Protein AF-A0A5D9C4K0-F1 (afdb_monomer)

Radius of gyration: 29.5 Å; Cα contacts (8 Å, |Δi|>4): 154; chains: 1; bounding box: 58×64×56 Å

Structure (mmCIF, N/CA/C/O backbone):
data_AF-A0A5D9C4K0-F1
#
_entry.id   AF-A0A5D9C4K0-F1
#
loop_
_atom_site.group_PDB
_atom_site.id
_atom_site.type_symbol
_atom_site.label_atom_id
_atom_site.label_alt_id
_atom_site.label_comp_id
_atom_site.label_asym_id
_atom_site.label_entity_id
_atom_site.label_seq_id
_atom_site.pdbx_PDB_ins_code
_atom_site.Cartn_x
_atom_site.Cartn_y
_atom_site.Cartn_z
_atom_site.occupancy
_atom_site.B_iso_or_equiv
_atom_site.auth_seq_id
_atom_site.auth_comp_id
_atom_site.auth_asym_id
_atom_site.auth_atom_id
_atom_site.pdbx_PDB_model_num
ATOM 1 N N . MET A 1 1 ? 4.372 -4.597 -24.283 1.00 51.88 1 MET A N 1
ATOM 2 C CA . MET A 1 1 ? 3.931 -5.571 -23.262 1.00 51.88 1 MET A CA 1
ATOM 3 C C . MET A 1 1 ? 3.355 -6.761 -24.005 1.00 51.88 1 MET A C 1
ATOM 5 O O . MET A 1 1 ? 2.363 -6.580 -24.697 1.00 51.88 1 MET A O 1
ATOM 9 N N . HIS A 1 2 ? 4.003 -7.924 -23.960 1.00 71.44 2 HIS A N 1
ATOM 10 C CA . HIS A 1 2 ? 3.451 -9.127 -24.584 1.00 71.44 2 HIS A CA 1
ATOM 11 C C . HIS A 1 2 ? 2.251 -9.593 -23.757 1.00 71.44 2 HIS A C 1
ATOM 13 O O . HIS A 1 2 ? 2.366 -9.758 -22.542 1.00 71.44 2 HIS A O 1
ATOM 19 N N . ALA A 1 3 ? 1.088 -9.734 -24.390 1.00 79.50 3 ALA A N 1
ATOM 20 C CA . ALA A 1 3 ? -0.084 -10.281 -23.728 1.00 79.50 3 ALA A CA 1
ATOM 21 C C . ALA A 1 3 ? 0.179 -11.763 -23.442 1.00 79.50 3 ALA A C 1
ATOM 23 O O . ALA A 1 3 ? 0.240 -12.565 -24.369 1.00 79.50 3 ALA A O 1
ATOM 24 N N . MET A 1 4 ? 0.357 -12.125 -22.169 1.00 89.38 4 MET A N 1
ATOM 25 C CA . MET A 1 4 ? 0.356 -13.534 -21.777 1.00 89.38 4 MET A CA 1
ATOM 26 C C . MET A 1 4 ? -1.028 -14.109 -22.074 1.00 89.38 4 MET A C 1
ATOM 28 O O . MET A 1 4 ? -2.041 -13.549 -21.634 1.00 89.38 4 MET A O 1
ATOM 32 N N . THR A 1 5 ? -1.065 -15.178 -22.858 1.00 96.06 5 THR A N 1
ATOM 33 C CA . THR A 1 5 ? -2.251 -16.000 -23.101 1.00 96.06 5 THR A CA 1
ATOM 34 C C . THR A 1 5 ? -2.582 -16.810 -21.848 1.00 96.06 5 THR A C 1
ATOM 36 O O . THR A 1 5 ? -1.683 -17.156 -21.083 1.00 96.06 5 THR A O 1
ATOM 39 N N . THR A 1 6 ? -3.869 -17.072 -21.611 1.00 96.31 6 THR A N 1
ATOM 40 C CA . THR A 1 6 ? -4.307 -17.905 -20.481 1.00 96.31 6 THR A CA 1
ATOM 41 C C . THR A 1 6 ? -3.794 -19.340 -20.674 1.00 96.31 6 THR A C 1
ATOM 43 O O . THR A 1 6 ? -4.069 -19.921 -21.727 1.00 96.31 6 THR A O 1
ATOM 46 N N . PRO A 1 7 ? -3.039 -19.909 -19.714 1.00 97.06 7 PRO A N 1
ATOM 47 C CA . PRO A 1 7 ? -2.583 -21.297 -19.777 1.00 97.06 7 PRO A CA 1
ATOM 48 C C . PRO A 1 7 ? -3.758 -22.282 -19.866 1.00 97.06 7 PRO A C 1
ATOM 50 O O . PRO A 1 7 ? -4.802 -22.056 -19.254 1.00 97.06 7 PRO A O 1
ATOM 53 N N . ALA A 1 8 ? -3.600 -23.374 -20.619 1.00 97.31 8 ALA A N 1
ATOM 54 C CA . ALA A 1 8 ? -4.675 -24.349 -20.846 1.00 97.31 8 ALA A CA 1
ATOM 55 C C . ALA A 1 8 ? -5.094 -25.096 -19.563 1.00 97.31 8 ALA A C 1
ATOM 57 O O . ALA A 1 8 ? -6.256 -25.459 -19.406 1.00 97.31 8 ALA A O 1
ATOM 58 N N . ASP A 1 9 ? -4.161 -25.264 -18.629 1.00 97.50 9 ASP A N 1
ATOM 59 C CA . ASP A 1 9 ? -4.321 -25.900 -17.317 1.00 97.50 9 ASP A CA 1
ATOM 60 C C . ASP A 1 9 ? -4.905 -24.957 -16.247 1.00 97.50 9 ASP A C 1
ATOM 62 O O . ASP A 1 9 ? -5.233 -25.388 -15.140 1.00 97.50 9 ASP A O 1
ATOM 66 N N . PHE A 1 10 ? -5.069 -23.665 -16.563 1.00 97.81 10 PHE A N 1
ATOM 67 C CA . PHE A 1 10 ? -5.456 -22.649 -15.583 1.00 97.81 10 PHE A CA 1
ATOM 68 C C . PHE A 1 10 ? -6.770 -22.981 -14.873 1.00 97.81 10 PHE A C 1
ATOM 70 O O . PHE A 1 10 ? -6.889 -22.778 -13.664 1.00 97.81 10 PHE A O 1
ATOM 77 N N . ALA A 1 11 ? -7.761 -23.484 -15.616 1.00 97.12 11 ALA A N 1
ATOM 78 C CA . ALA A 1 11 ? -9.073 -23.791 -15.064 1.00 97.12 11 ALA A CA 1
ATOM 79 C C . ALA A 1 11 ? -8.997 -24.872 -13.978 1.00 97.12 11 ALA A C 1
ATOM 81 O O . ALA A 1 11 ? -9.625 -24.712 -12.936 1.00 97.12 11 ALA A O 1
ATOM 82 N N . GLU A 1 12 ? -8.186 -25.911 -14.190 1.00 96.88 12 GLU A N 1
ATOM 83 C CA . GLU A 1 12 ? -8.000 -27.023 -13.253 1.00 96.88 12 GLU A CA 1
ATOM 84 C C . GLU A 1 12 ? -7.246 -26.573 -11.997 1.00 96.88 12 GLU A C 1
ATOM 86 O O . GLU A 1 12 ? -7.669 -26.854 -10.874 1.00 96.88 12 GLU A O 1
ATOM 91 N N . VAL A 1 13 ? -6.173 -25.796 -12.170 1.00 97.06 13 VAL A N 1
ATOM 92 C CA . VAL A 1 13 ? -5.353 -25.292 -11.057 1.00 97.06 13 VAL A CA 1
ATOM 93 C C . VAL A 1 13 ? -6.111 -24.271 -10.203 1.00 97.06 13 VAL A C 1
ATOM 95 O O . VAL A 1 13 ? -5.887 -24.185 -8.992 1.00 97.06 13 VAL A O 1
ATOM 98 N N . ALA A 1 14 ? -6.994 -23.477 -10.814 1.00 96.62 14 ALA A N 1
ATOM 99 C CA . ALA A 1 14 ? -7.699 -22.393 -10.137 1.00 96.62 14 ALA A CA 1
ATOM 100 C C . ALA A 1 14 ? -8.848 -22.861 -9.228 1.00 96.62 14 ALA A C 1
ATOM 102 O O . ALA A 1 14 ? -9.319 -22.058 -8.407 1.00 96.62 14 ALA A O 1
ATOM 103 N N . VAL A 1 15 ? -9.308 -24.111 -9.355 1.00 94.62 15 VAL A N 1
ATOM 104 C CA . VAL A 1 15 ? -10.363 -24.671 -8.500 1.00 94.62 15 VAL A CA 1
ATOM 105 C C . VAL A 1 15 ? -9.858 -24.758 -7.063 1.00 94.62 15 VAL A C 1
ATOM 107 O O . VAL A 1 15 ? -8.818 -25.344 -6.781 1.00 94.62 15 VAL A O 1
ATOM 110 N N . GLY A 1 16 ? -10.585 -24.153 -6.124 1.00 90.44 16 GLY A N 1
ATOM 111 C CA . GLY A 1 16 ? -10.256 -24.258 -4.701 1.00 90.44 16 GLY A CA 1
ATOM 112 C C . GLY A 1 16 ? -9.089 -23.381 -4.228 1.00 90.44 16 GLY A C 1
ATOM 113 O O . GLY A 1 16 ? -8.938 -23.228 -3.019 1.00 90.44 16 GLY A O 1
ATOM 114 N N . LYS A 1 17 ? -8.348 -22.716 -5.123 1.00 93.94 17 LYS A N 1
ATOM 115 C CA . LYS A 1 17 ? -7.243 -21.816 -4.754 1.00 93.94 17 LYS A CA 1
ATOM 116 C C . LYS A 1 17 ? -7.646 -20.340 -4.702 1.00 93.94 17 LYS A C 1
ATOM 118 O O . LYS A 1 17 ? -8.532 -19.853 -5.418 1.00 93.94 17 LYS A O 1
ATOM 123 N N . THR A 1 18 ? -6.971 -19.589 -3.845 1.00 93.88 18 THR A N 1
ATOM 124 C CA . THR A 1 18 ? -7.030 -18.126 -3.781 1.00 93.88 18 THR A CA 1
ATOM 125 C C . THR A 1 18 ? -6.210 -17.496 -4.911 1.00 93.88 18 THR A C 1
ATOM 127 O O . THR A 1 18 ? -5.317 -18.116 -5.482 1.00 93.88 18 THR A O 1
ATOM 130 N N . ASN A 1 19 ? -6.476 -16.225 -5.240 1.00 95.12 19 ASN A N 1
ATOM 131 C CA . ASN A 1 19 ? -5.695 -15.523 -6.268 1.00 95.12 19 ASN A CA 1
ATOM 132 C C . ASN A 1 19 ? -4.202 -15.419 -5.913 1.00 95.12 19 ASN A C 1
ATOM 134 O O . ASN A 1 19 ? -3.387 -15.336 -6.823 1.00 95.12 19 ASN A O 1
ATOM 138 N N . ALA A 1 20 ? -3.857 -15.391 -4.621 1.00 93.69 20 ALA A N 1
ATOM 139 C CA . ALA A 1 20 ? -2.474 -15.303 -4.162 1.00 93.69 20 ALA A CA 1
ATOM 140 C C . ALA A 1 20 ? -1.710 -16.607 -4.439 1.00 93.69 20 ALA A C 1
ATOM 142 O O . ALA A 1 20 ? -0.639 -16.562 -5.030 1.00 93.69 20 ALA A O 1
ATOM 143 N N . GLU A 1 21 ? -2.306 -17.757 -4.119 1.00 94.88 21 GLU A N 1
ATOM 144 C CA . GLU A 1 21 ? -1.708 -19.073 -4.395 1.00 94.88 21 GLU A CA 1
ATOM 145 C C . GLU A 1 21 ? -1.547 -19.317 -5.902 1.00 94.88 21 GLU A C 1
ATOM 147 O O . GLU A 1 21 ? -0.548 -19.871 -6.349 1.00 94.88 21 GLU A O 1
ATOM 152 N N . ILE A 1 22 ? -2.514 -18.871 -6.711 1.00 96.81 22 ILE A N 1
ATOM 153 C CA . ILE A 1 22 ? -2.427 -18.975 -8.175 1.00 96.81 22 ILE A CA 1
ATOM 154 C C . ILE A 1 22 ? -1.350 -18.020 -8.725 1.00 96.81 22 ILE A C 1
ATOM 156 O O . ILE A 1 22 ? -0.617 -18.378 -9.646 1.00 96.81 22 ILE A O 1
ATOM 160 N N . ALA A 1 23 ? -1.235 -16.812 -8.164 1.00 96.88 23 ALA A N 1
ATOM 161 C CA . ALA A 1 23 ? -0.204 -15.842 -8.534 1.00 96.88 23 ALA A CA 1
ATOM 162 C C . ALA A 1 23 ? 1.206 -16.375 -8.250 1.00 96.88 23 ALA A C 1
ATOM 164 O O . ALA A 1 23 ? 2.086 -16.238 -9.096 1.00 96.88 23 ALA A O 1
ATOM 165 N N . GLU A 1 24 ? 1.394 -17.025 -7.101 1.00 97.12 24 GLU A N 1
ATOM 166 C CA . GLU A 1 24 ? 2.636 -17.708 -6.742 1.00 97.12 24 GLU A CA 1
ATOM 167 C C . GLU A 1 24 ? 2.928 -18.880 -7.689 1.00 97.12 24 GLU A C 1
ATOM 169 O O . GLU A 1 24 ? 4.034 -18.974 -8.215 1.00 97.12 24 GLU A O 1
ATOM 174 N N . HIS A 1 25 ? 1.922 -19.710 -7.995 1.00 97.25 25 HIS A N 1
ATOM 175 C CA . HIS A 1 25 ? 2.079 -20.868 -8.879 1.00 97.25 25 HIS A CA 1
ATOM 176 C C . HIS A 1 25 ? 2.542 -20.499 -10.299 1.00 97.25 25 HIS A C 1
ATOM 178 O O . HIS A 1 25 ? 3.424 -21.155 -10.843 1.00 97.25 25 HIS A O 1
ATOM 184 N N . TYR A 1 26 ? 1.981 -19.438 -10.888 1.00 96.75 26 TYR A N 1
ATOM 185 C CA . TYR A 1 26 ? 2.339 -18.983 -12.240 1.00 96.75 26 TYR A CA 1
ATOM 186 C C . TYR A 1 26 ? 3.409 -17.875 -12.263 1.00 96.75 26 TYR A C 1
ATOM 188 O O . TYR A 1 26 ? 3.749 -17.380 -13.339 1.00 96.75 26 TYR A O 1
ATOM 196 N N . GLY A 1 27 ? 3.910 -17.426 -11.106 1.00 96.25 27 GLY A N 1
ATOM 197 C CA . GLY A 1 27 ? 4.866 -16.313 -11.016 1.00 96.25 27 GLY A CA 1
ATOM 198 C C . GLY A 1 27 ? 4.333 -14.990 -11.586 1.00 96.25 27 GLY A C 1
ATOM 199 O O . GLY A 1 27 ? 5.090 -14.197 -12.147 1.00 96.25 27 GLY A O 1
ATOM 200 N N . CYS A 1 28 ? 3.021 -14.758 -11.492 1.00 96.25 28 CYS A N 1
ATOM 201 C CA . CYS A 1 28 ? 2.328 -13.646 -12.144 1.00 96.25 28 CYS A CA 1
ATOM 202 C C . CYS A 1 28 ? 1.674 -12.693 -11.138 1.00 96.25 28 CYS A C 1
ATOM 204 O O . CYS A 1 28 ? 1.308 -13.066 -10.029 1.00 96.25 28 CYS A O 1
ATOM 206 N N . GLY A 1 29 ? 1.449 -11.442 -11.545 1.00 96.00 29 GLY A N 1
ATOM 207 C CA . GLY A 1 29 ? 0.708 -10.480 -10.726 1.00 96.00 29 GLY A CA 1
ATOM 208 C C . GLY A 1 29 ? -0.779 -10.836 -10.580 1.00 96.00 29 GLY A C 1
ATOM 209 O O . GLY A 1 29 ? -1.402 -11.368 -11.500 1.00 96.00 29 GLY A O 1
ATOM 210 N N . ILE A 1 30 ? -1.389 -10.453 -9.452 1.00 95.94 30 ILE A N 1
ATOM 211 C CA . ILE A 1 30 ? -2.813 -10.709 -9.138 1.00 95.94 30 ILE A CA 1
ATOM 212 C C . ILE A 1 30 ? -3.762 -10.173 -10.227 1.00 95.94 30 ILE A C 1
ATOM 214 O O . ILE A 1 30 ? -4.813 -10.761 -10.492 1.00 95.94 30 ILE A O 1
ATOM 218 N N . THR A 1 31 ? -3.401 -9.070 -10.887 1.00 96.00 31 THR A N 1
ATOM 219 C CA . THR A 1 31 ? -4.166 -8.494 -12.006 1.00 96.00 31 THR A CA 1
ATOM 220 C C . THR A 1 31 ? -4.245 -9.437 -13.208 1.00 96.00 31 THR A C 1
ATOM 222 O O . THR A 1 31 ? -5.313 -9.555 -13.808 1.00 96.00 31 THR A O 1
ATOM 225 N N . ILE A 1 32 ? -3.160 -10.154 -13.521 1.00 96.69 32 ILE A N 1
ATOM 226 C CA . ILE A 1 32 ? -3.118 -11.164 -14.590 1.00 96.69 32 ILE A CA 1
ATOM 227 C C . ILE A 1 32 ? -3.993 -12.360 -14.206 1.00 96.69 32 ILE A C 1
ATOM 229 O O . ILE A 1 32 ? -4.847 -12.759 -14.988 1.00 96.69 32 ILE A O 1
ATOM 233 N N . ILE A 1 33 ? -3.878 -12.861 -12.972 1.00 97.19 33 ILE A N 1
ATOM 234 C CA . ILE A 1 33 ? -4.710 -13.974 -12.483 1.00 97.19 33 ILE A CA 1
ATOM 235 C C . ILE A 1 33 ? -6.203 -13.623 -12.505 1.00 97.19 33 ILE A C 1
ATOM 237 O O . ILE A 1 33 ? -7.042 -14.436 -12.890 1.00 97.19 33 ILE A O 1
ATOM 241 N N . THR A 1 34 ? -6.547 -12.388 -12.135 1.00 95.88 34 THR A N 1
ATOM 242 C CA . THR A 1 34 ? -7.932 -11.898 -12.184 1.00 95.88 34 THR A CA 1
ATOM 243 C C . THR A 1 34 ? -8.468 -11.885 -13.616 1.00 95.88 34 THR A C 1
ATOM 245 O O . THR A 1 34 ? -9.636 -12.201 -13.837 1.00 95.88 34 THR A O 1
ATOM 248 N N . ARG A 1 35 ? -7.624 -11.541 -14.595 1.00 96.56 35 ARG A N 1
ATOM 249 C CA . ARG A 1 35 ? -7.959 -11.623 -16.020 1.00 96.56 35 ARG A CA 1
ATOM 250 C C . ARG A 1 35 ? -8.125 -13.082 -16.467 1.00 96.56 35 ARG A C 1
ATOM 252 O O . ARG A 1 35 ? -9.156 -13.390 -17.053 1.00 96.56 35 ARG A O 1
ATOM 259 N N . PHE A 1 36 ? -7.190 -13.971 -16.130 1.00 97.38 36 PHE A N 1
ATOM 260 C CA . PHE A 1 36 ? -7.269 -15.401 -16.463 1.00 97.38 36 PHE A CA 1
ATOM 261 C C . PHE A 1 36 ? -8.535 -16.063 -15.905 1.00 97.38 36 PHE A C 1
ATOM 263 O O . PHE A 1 36 ? -9.204 -16.799 -16.620 1.00 97.38 36 PHE A O 1
ATOM 270 N N . ARG A 1 37 ? -8.951 -15.723 -14.675 1.00 97.00 37 ARG A N 1
ATOM 271 C CA . ARG A 1 37 ? -10.235 -16.184 -14.112 1.00 97.00 37 ARG A CA 1
ATOM 272 C C . ARG A 1 37 ? -11.442 -15.762 -14.944 1.00 97.00 37 ARG A C 1
ATOM 274 O O . ARG A 1 37 ? -12.341 -16.570 -15.146 1.00 97.00 37 ARG A O 1
ATOM 281 N N . LYS A 1 38 ? -11.456 -14.524 -15.450 1.00 96.25 38 LYS A N 1
ATOM 282 C CA . LYS A 1 38 ? -12.530 -14.047 -16.335 1.00 96.25 38 LYS A CA 1
ATOM 283 C C . LYS A 1 38 ? -12.527 -14.779 -17.676 1.00 96.25 38 LYS A C 1
ATOM 285 O O . LYS A 1 38 ? -13.592 -15.171 -18.131 1.00 96.25 38 LYS A O 1
ATOM 290 N N . GLU A 1 39 ? -11.354 -14.966 -18.282 1.00 96.56 39 GLU A N 1
ATOM 291 C CA . GLU A 1 39 ? -11.211 -15.658 -19.573 1.00 96.56 39 GLU A CA 1
ATOM 292 C C . GLU A 1 39 ? -11.588 -17.144 -19.478 1.00 96.56 39 GLU A C 1
ATOM 294 O O . GLU A 1 39 ? -12.273 -17.656 -20.355 1.00 96.56 39 GLU A O 1
ATOM 299 N N . ALA A 1 40 ? -11.207 -17.815 -18.389 1.00 96.56 40 ALA A N 1
ATOM 300 C CA . ALA A 1 40 ? -11.514 -19.223 -18.145 1.00 96.56 40 ALA A CA 1
ATOM 301 C C . ALA A 1 40 ? -12.912 -19.464 -17.536 1.00 96.56 40 ALA A C 1
ATOM 303 O O . ALA A 1 40 ? -13.275 -20.608 -17.281 1.00 96.56 40 ALA A O 1
ATOM 304 N N . GLY A 1 41 ? -13.685 -18.410 -17.241 1.00 96.19 41 GLY A N 1
ATOM 305 C CA . GLY A 1 41 ? -15.001 -18.531 -16.599 1.00 96.19 41 GLY A CA 1
ATOM 306 C C . GLY A 1 41 ? -14.964 -19.080 -15.165 1.00 96.19 41 GLY A C 1
ATOM 307 O O . GLY A 1 41 ? -15.983 -19.537 -14.651 1.00 96.19 41 GLY A O 1
ATOM 308 N N . VAL A 1 42 ? -13.806 -19.037 -14.499 1.00 96.19 42 VAL A N 1
ATOM 309 C CA . VAL A 1 42 ? -13.639 -19.542 -13.131 1.00 96.19 42 VAL A CA 1
ATOM 310 C C . VAL A 1 42 ? -13.991 -18.442 -12.139 1.00 96.19 42 VAL A C 1
ATOM 312 O O . VAL A 1 42 ? -13.293 -17.431 -12.020 1.00 96.19 42 VAL A O 1
ATOM 315 N N . VAL A 1 43 ? -15.067 -18.650 -11.381 1.00 92.25 43 VAL A N 1
ATOM 316 C CA . VAL A 1 43 ? -15.464 -17.735 -10.309 1.00 92.25 43 VAL A CA 1
ATOM 317 C C . VAL A 1 43 ? -14.401 -17.754 -9.218 1.00 92.25 43 VAL A C 1
ATOM 319 O O . VAL A 1 43 ? -13.915 -18.809 -8.810 1.00 92.25 43 VAL A O 1
ATOM 322 N N . ALA A 1 44 ? -14.014 -16.570 -8.744 1.00 88.00 44 ALA A N 1
ATOM 323 C CA . ALA A 1 44 ? -13.082 -16.498 -7.640 1.00 88.00 44 ALA A CA 1
ATOM 324 C C . ALA A 1 44 ? -13.687 -17.145 -6.397 1.00 88.00 44 ALA A C 1
ATOM 326 O O . ALA A 1 44 ? -14.841 -16.871 -6.070 1.00 88.00 44 ALA A O 1
ATOM 327 N N . ASN A 1 45 ? -12.895 -17.959 -5.692 1.00 83.94 45 ASN A N 1
ATOM 328 C CA . ASN A 1 45 ? -13.306 -18.449 -4.385 1.00 83.94 45 ASN A CA 1
ATOM 329 C C . ASN A 1 45 ? -13.800 -17.266 -3.549 1.00 83.94 45 ASN A C 1
ATOM 331 O O . ASN A 1 45 ? -13.094 -16.247 -3.477 1.00 83.94 45 ASN A O 1
ATOM 335 N N . PRO A 1 46 ? -14.995 -17.376 -2.944 1.00 75.00 46 PRO A N 1
ATOM 336 C CA . PRO A 1 46 ? -15.482 -16.330 -2.074 1.00 75.00 46 PRO A CA 1
ATOM 337 C C . PRO A 1 46 ? -14.419 -16.081 -1.001 1.00 75.00 46 PRO A C 1
ATOM 339 O O . PRO A 1 46 ? -13.720 -17.023 -0.602 1.00 75.00 46 PRO A O 1
ATOM 342 N N . PRO A 1 47 ? -14.250 -14.826 -0.551 1.00 73.94 47 PRO A N 1
ATOM 343 C CA . PRO A 1 47 ? -13.338 -14.544 0.546 1.00 73.94 47 PRO A CA 1
ATOM 344 C C . PRO A 1 47 ? -13.628 -15.528 1.680 1.00 73.94 47 PRO A C 1
ATOM 346 O O . PRO A 1 47 ? -14.801 -15.803 1.952 1.00 73.94 47 PRO A O 1
ATOM 349 N N . SER A 1 48 ? -12.564 -16.082 2.283 1.00 74.94 48 SER A N 1
ATOM 350 C CA . SER A 1 48 ? -12.645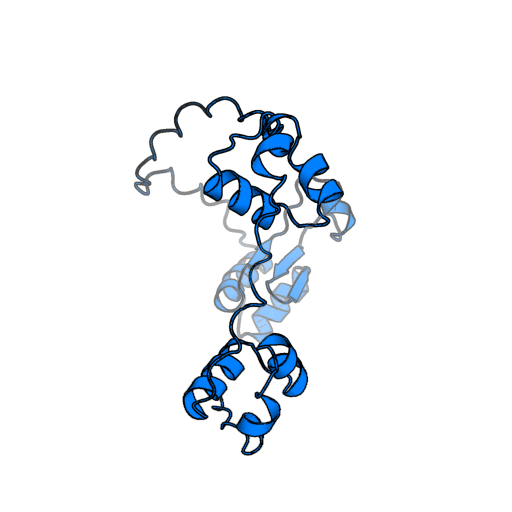 -16.993 3.432 1.00 74.94 48 SER A CA 1
ATOM 351 C C . SER A 1 48 ? -13.804 -16.568 4.317 1.00 74.94 48 SER A C 1
ATOM 353 O O . SER A 1 48 ? -13.847 -15.392 4.697 1.00 74.94 48 SER A O 1
ATOM 355 N N . ARG A 1 49 ? -14.738 -17.499 4.582 1.00 75.44 49 ARG A N 1
ATOM 356 C CA . ARG A 1 49 ? -15.991 -17.230 5.302 1.00 75.44 49 ARG A CA 1
ATOM 357 C C . ARG A 1 49 ? -15.709 -16.237 6.418 1.00 75.44 49 ARG A C 1
ATOM 359 O O . ARG A 1 49 ? -14.868 -16.492 7.282 1.00 75.44 49 ARG A O 1
ATOM 366 N N . ALA A 1 50 ? -16.357 -15.079 6.332 1.00 79.19 50 ALA A N 1
ATOM 367 C CA . ALA A 1 50 ? -16.275 -14.067 7.364 1.00 79.19 50 ALA A CA 1
ATOM 368 C C . ALA A 1 50 ? -16.535 -14.762 8.705 1.00 79.19 50 ALA A C 1
ATOM 370 O O . ALA A 1 50 ? -17.570 -15.411 8.850 1.00 79.19 50 ALA A O 1
ATOM 371 N N . ARG A 1 51 ? -15.586 -14.681 9.650 1.00 89.62 51 ARG A N 1
ATOM 372 C CA . ARG A 1 51 ? -15.778 -15.288 10.974 1.00 89.62 51 ARG A CA 1
ATOM 373 C C . ARG A 1 51 ? -17.111 -14.798 11.545 1.00 89.62 51 ARG A C 1
ATOM 375 O O . ARG A 1 51 ? -17.413 -13.596 11.468 1.00 89.62 51 ARG A O 1
ATOM 382 N N . THR A 1 52 ? -17.902 -15.741 12.040 1.00 94.44 52 THR A N 1
ATOM 383 C CA . THR A 1 52 ? -19.192 -15.484 12.676 1.00 94.44 52 THR A CA 1
ATOM 384 C C . THR A 1 52 ? -18.980 -14.698 13.959 1.00 94.44 52 THR A C 1
ATOM 386 O O . THR A 1 52 ? -17.968 -14.871 14.636 1.00 94.44 52 THR A O 1
ATOM 389 N N . LEU A 1 53 ? -19.914 -13.798 14.251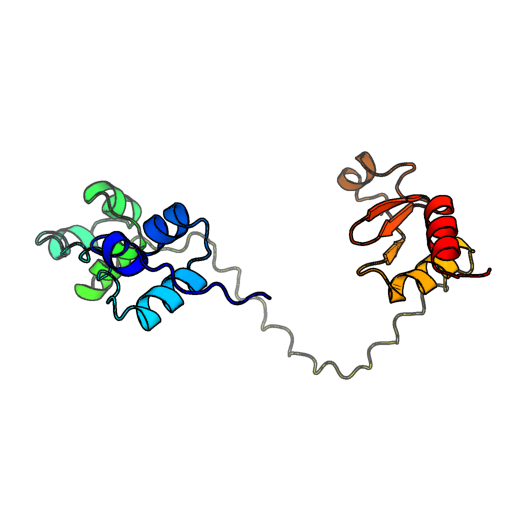 1.00 95.75 53 LEU A N 1
ATOM 390 C CA . LEU A 1 53 ? -19.946 -13.060 15.506 1.00 95.75 53 LEU A CA 1
ATOM 391 C C . LEU A 1 53 ? -20.140 -14.059 16.669 1.00 95.75 53 LEU A C 1
ATOM 393 O O . LEU A 1 53 ? -21.072 -14.857 16.587 1.00 95.75 53 LEU A O 1
ATOM 397 N N . PRO A 1 54 ? -19.291 -14.053 17.711 1.00 96.81 54 PRO A N 1
ATOM 398 C CA . PRO A 1 54 ? -19.509 -14.862 18.910 1.00 96.81 54 PRO A CA 1
ATOM 399 C C . PRO A 1 54 ? -20.765 -14.415 19.672 1.00 96.81 54 PRO A C 1
ATOM 401 O O . PRO A 1 54 ? -20.995 -13.214 19.817 1.00 96.81 54 PRO A O 1
ATOM 404 N N . ASP A 1 55 ? -21.545 -15.359 20.204 1.00 97.25 55 ASP A N 1
ATOM 405 C CA . ASP A 1 55 ? -22.806 -15.061 20.907 1.00 97.25 55 ASP A CA 1
ATOM 406 C C . ASP A 1 55 ? -22.597 -14.211 22.175 1.00 97.25 55 ASP A C 1
ATOM 408 O O . ASP A 1 55 ? -23.435 -13.382 22.532 1.00 97.25 55 ASP A O 1
ATOM 412 N N . ASP A 1 56 ? -21.448 -14.367 22.843 1.00 97.06 56 ASP A N 1
ATOM 413 C CA . ASP A 1 56 ? -21.081 -13.618 24.049 1.00 97.06 56 ASP A CA 1
ATOM 414 C C . ASP A 1 56 ? -20.522 -12.217 23.750 1.00 97.06 56 ASP A C 1
ATOM 416 O O . ASP A 1 56 ? -20.372 -11.399 24.665 1.00 97.06 56 ASP A O 1
ATOM 420 N N . PHE A 1 57 ? -20.242 -11.904 22.479 1.00 97.19 57 PHE A N 1
ATOM 421 C CA . PHE A 1 57 ? -19.557 -10.672 22.093 1.00 97.19 57 PHE A CA 1
ATOM 422 C C . PHE A 1 57 ? -20.320 -9.427 22.554 1.00 97.19 57 PHE A C 1
ATOM 424 O O . PHE A 1 57 ? -19.726 -8.511 23.118 1.00 97.19 57 PHE A O 1
ATOM 431 N N . ALA A 1 58 ? -21.645 -9.407 22.377 1.00 96.50 58 ALA A N 1
ATOM 432 C CA . ALA A 1 58 ? -22.485 -8.264 22.734 1.00 96.50 58 ALA A CA 1
ATOM 433 C C . ALA A 1 58 ? -22.487 -7.956 24.239 1.00 96.50 58 ALA A C 1
ATOM 435 O O . ALA A 1 58 ? -22.531 -6.789 24.629 1.00 96.50 58 ALA A O 1
ATOM 436 N N . ALA A 1 59 ? -22.418 -8.994 25.075 1.00 96.50 59 ALA A N 1
ATOM 437 C CA . ALA A 1 59 ? -22.423 -8.854 26.526 1.00 96.50 59 ALA A CA 1
ATOM 438 C C . ALA A 1 59 ? -21.055 -8.408 27.067 1.00 96.50 59 ALA A C 1
ATOM 440 O O . ALA A 1 59 ? -20.988 -7.622 28.010 1.00 96.50 59 ALA A O 1
ATOM 441 N N . VAL A 1 60 ? -19.965 -8.896 26.466 1.00 96.12 60 VAL A N 1
ATOM 442 C CA . VAL A 1 60 ? -18.602 -8.706 26.985 1.00 96.12 60 VAL A CA 1
ATOM 443 C C . VAL A 1 60 ? -17.911 -7.468 26.397 1.00 96.12 60 VAL A C 1
ATOM 445 O O . VAL A 1 60 ? -17.202 -6.757 27.114 1.00 96.12 60 VAL A O 1
ATOM 448 N N . ALA A 1 61 ? -18.125 -7.167 25.111 1.00 95.94 61 ALA A N 1
ATOM 449 C CA . ALA A 1 61 ? -17.404 -6.112 24.394 1.00 95.94 61 ALA A CA 1
ATOM 450 C C . ALA A 1 61 ? -17.496 -4.702 25.019 1.00 95.94 61 ALA A C 1
ATOM 452 O O . ALA A 1 61 ? -16.478 -4.008 25.014 1.00 95.94 61 ALA A O 1
ATOM 453 N N . PRO A 1 62 ? -18.628 -4.236 25.592 1.00 94.38 62 PRO A N 1
ATOM 454 C CA . PRO A 1 62 ? -18.698 -2.893 26.183 1.00 94.38 62 PRO A CA 1
ATOM 455 C C . PRO A 1 62 ? -17.679 -2.643 27.309 1.00 94.38 62 PRO A C 1
ATOM 457 O O . PRO A 1 62 ? -17.265 -1.500 27.521 1.00 94.38 62 PRO A O 1
ATOM 460 N N . GLY A 1 63 ? -17.265 -3.702 28.014 1.00 93.62 63 GLY A N 1
ATOM 461 C CA . GLY A 1 63 ? -16.315 -3.637 29.127 1.00 93.62 63 GLY A CA 1
ATOM 462 C C . GLY A 1 63 ? -14.843 -3.793 28.737 1.00 93.62 63 GLY A C 1
ATOM 463 O O . GLY A 1 63 ? -13.990 -3.643 29.605 1.00 93.62 63 GLY A O 1
ATOM 464 N N . MET A 1 64 ? -14.534 -4.086 27.469 1.00 94.25 64 MET A N 1
ATOM 465 C CA . MET A 1 64 ? -13.169 -4.371 27.007 1.00 94.25 64 MET A CA 1
ATOM 466 C C . MET A 1 64 ? -12.626 -3.286 26.069 1.00 94.25 64 MET A C 1
ATOM 468 O O . MET A 1 64 ? -13.353 -2.597 25.345 1.00 94.25 64 MET A O 1
ATOM 472 N N . THR A 1 65 ? -11.306 -3.148 26.047 1.00 93.81 65 THR A N 1
ATOM 473 C CA . THR A 1 65 ? -10.563 -2.386 25.037 1.00 93.81 65 THR A CA 1
ATOM 474 C C . THR A 1 65 ? -10.363 -3.220 23.766 1.00 93.81 65 THR A C 1
ATOM 476 O O . THR A 1 65 ? -10.373 -4.444 23.816 1.00 93.81 65 THR A O 1
ATOM 479 N N . TYR A 1 66 ? -10.125 -2.581 22.610 1.00 94.12 66 TYR A N 1
ATOM 480 C CA . TYR A 1 66 ? -9.870 -3.301 21.347 1.00 94.12 66 TYR A CA 1
ATOM 481 C C . TYR A 1 66 ? -8.753 -4.347 21.467 1.00 94.12 66 TYR A C 1
ATOM 483 O O . TYR A 1 66 ? -8.910 -5.446 20.954 1.00 94.12 66 TYR A O 1
ATOM 491 N N . ALA A 1 67 ? -7.660 -4.028 22.168 1.00 94.12 67 ALA A N 1
ATOM 492 C CA . ALA A 1 67 ? -6.538 -4.948 22.344 1.00 94.12 67 ALA A CA 1
ATOM 493 C C . ALA A 1 67 ? -6.941 -6.207 23.133 1.00 94.12 67 ALA A C 1
ATOM 495 O O . ALA A 1 67 ? -6.570 -7.314 22.754 1.00 94.12 67 ALA A O 1
ATOM 496 N N . GLU A 1 68 ? -7.750 -6.052 24.184 1.00 95.12 68 GLU A N 1
ATOM 497 C CA . GLU A 1 68 ? -8.279 -7.182 24.959 1.00 95.12 68 GLU A CA 1
ATOM 498 C C . GLU A 1 68 ? -9.250 -8.028 24.128 1.00 95.12 68 GLU A C 1
ATOM 500 O O . GLU A 1 68 ? -9.221 -9.254 24.212 1.00 95.12 68 GLU A O 1
ATOM 505 N N . MET A 1 69 ? -10.070 -7.395 23.281 1.00 96.56 69 MET A N 1
ATOM 506 C CA . MET A 1 69 ? -10.949 -8.111 22.351 1.00 96.56 69 MET A CA 1
ATOM 507 C C . MET A 1 69 ? -10.143 -8.916 21.318 1.00 96.56 69 MET A C 1
ATOM 509 O O . MET A 1 69 ? -10.429 -10.090 21.087 1.00 96.56 69 MET 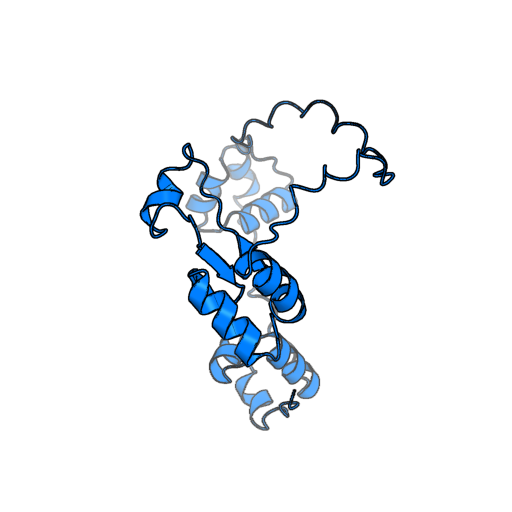A O 1
ATOM 513 N N . GLU A 1 70 ? -9.118 -8.310 20.714 1.00 96.19 70 GLU A N 1
ATOM 514 C CA . GLU A 1 70 ? -8.235 -8.983 19.751 1.00 96.19 70 GLU A CA 1
ATOM 515 C C . GLU A 1 70 ? -7.566 -10.211 20.372 1.00 96.19 70 GLU A C 1
ATOM 517 O O . GLU A 1 70 ? -7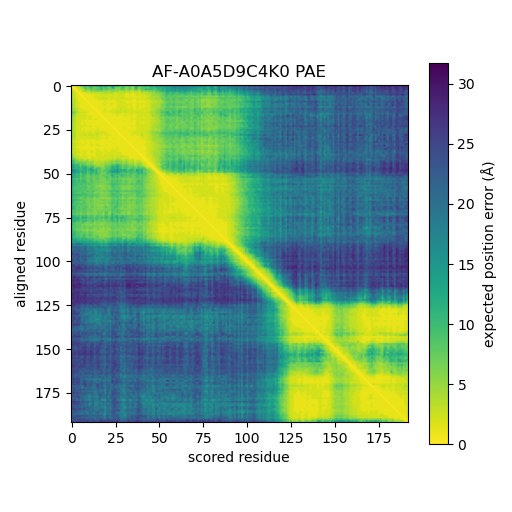.566 -11.282 19.765 1.00 96.19 70 GLU A O 1
ATOM 522 N N . GLN A 1 71 ? -7.077 -10.079 21.609 1.00 97.00 71 GLN A N 1
ATOM 523 C CA . GLN A 1 71 ? -6.458 -11.177 22.345 1.00 97.00 71 GLN A CA 1
ATOM 524 C C . GLN A 1 71 ? -7.467 -12.266 22.740 1.00 97.00 71 GLN A C 1
ATOM 526 O O . GLN A 1 71 ? -7.160 -13.450 22.622 1.00 97.00 71 GLN A O 1
ATOM 531 N N . ARG A 1 72 ? -8.667 -11.895 23.208 1.00 97.12 72 ARG A N 1
ATOM 532 C CA . ARG A 1 72 ? -9.670 -12.853 23.701 1.00 97.12 72 ARG A CA 1
ATOM 533 C C . ARG A 1 72 ? -10.196 -13.776 22.605 1.00 97.12 72 ARG A C 1
ATOM 535 O O . ARG A 1 72 ? -10.377 -14.963 22.858 1.00 97.12 72 ARG A O 1
ATOM 542 N N . TRP A 1 73 ? -10.470 -13.233 21.420 1.00 96.06 73 TRP A N 1
ATOM 543 C CA . TRP A 1 73 ? -11.046 -14.001 20.309 1.00 96.06 73 TRP A CA 1
ATOM 544 C C . TRP A 1 73 ? -10.016 -14.403 19.242 1.00 96.06 73 TRP A C 1
ATOM 546 O O . TRP A 1 73 ? -10.400 -15.021 18.249 1.00 96.06 73 TRP A O 1
ATOM 556 N N . ASP A 1 74 ? -8.736 -14.068 19.438 1.00 95.38 74 ASP A N 1
ATOM 557 C CA . ASP A 1 74 ? -7.636 -14.297 18.488 1.00 95.38 74 ASP A CA 1
ATOM 558 C C . ASP A 1 74 ? -8.001 -13.834 17.064 1.00 95.38 74 ASP A C 1
ATOM 560 O O . ASP A 1 74 ? -8.063 -14.591 16.083 1.00 95.38 74 ASP A O 1
ATOM 564 N N . VAL A 1 75 ? -8.371 -12.556 16.973 1.00 95.88 75 VAL A N 1
ATOM 565 C CA . VAL A 1 75 ? -8.832 -11.906 15.741 1.00 95.88 75 VAL A CA 1
ATOM 566 C C . VAL A 1 75 ? -8.202 -10.533 15.588 1.00 95.88 75 VAL A C 1
ATOM 568 O O . VAL A 1 75 ? -7.933 -9.842 16.560 1.00 95.88 75 VAL A O 1
ATOM 571 N N . GLY A 1 76 ? -8.010 -10.094 14.344 1.00 93.81 76 GLY A N 1
ATOM 572 C CA . GLY A 1 76 ? -7.463 -8.765 14.074 1.00 93.81 76 GLY A CA 1
ATOM 573 C C . GLY A 1 76 ? -8.462 -7.623 14.297 1.00 93.81 76 GLY A C 1
ATOM 574 O O . GLY A 1 76 ? -9.670 -7.779 14.091 1.00 93.81 76 GLY A O 1
ATOM 575 N N . SER A 1 77 ? -7.926 -6.433 14.587 1.00 94.12 77 SER A N 1
ATOM 576 C CA . SER A 1 77 ? -8.649 -5.161 14.786 1.00 94.12 77 SER A CA 1
ATOM 577 C C . SER A 1 77 ? -9.821 -4.918 13.833 1.00 94.12 77 SER A C 1
ATOM 579 O O . SER A 1 77 ? -10.918 -4.568 14.263 1.00 94.12 77 SER A O 1
ATOM 581 N N . LYS A 1 78 ? -9.625 -5.137 12.525 1.00 93.94 78 LYS A N 1
ATOM 582 C CA . LYS A 1 78 ? -10.660 -4.911 11.499 1.00 93.94 78 LYS A CA 1
ATOM 583 C C . LYS A 1 78 ? -11.912 -5.758 11.725 1.00 93.94 78 LYS A C 1
ATOM 585 O O . LYS A 1 78 ? -13.013 -5.291 11.440 1.00 93.94 78 LYS A O 1
ATOM 590 N N . LEU A 1 79 ? -11.743 -6.990 12.206 1.00 95.12 79 LEU A N 1
ATOM 591 C CA . LEU A 1 79 ? -12.854 -7.894 12.481 1.00 95.12 79 LEU A CA 1
ATOM 592 C C . LEU A 1 79 ? -13.602 -7.459 13.745 1.00 95.12 79 LEU A C 1
ATOM 594 O O . LEU A 1 79 ? -14.823 -7.355 13.696 1.00 95.12 79 LEU A O 1
ATOM 598 N N . ILE A 1 80 ? -12.882 -7.076 14.806 1.00 96.31 80 ILE A N 1
ATOM 599 C CA . ILE A 1 80 ? -13.487 -6.481 16.009 1.00 96.31 80 ILE A CA 1
ATOM 600 C C . ILE A 1 80 ? -14.269 -5.211 15.659 1.00 96.31 80 ILE A C 1
ATOM 602 O O . ILE A 1 80 ? -15.417 -5.066 16.063 1.00 96.31 80 ILE A O 1
ATOM 606 N N . THR A 1 81 ? -13.705 -4.307 14.849 1.00 94.69 81 THR A N 1
ATOM 607 C CA . THR A 1 81 ? -14.415 -3.095 14.406 1.00 94.69 81 THR A CA 1
ATOM 608 C C . THR A 1 81 ? -15.702 -3.437 13.653 1.00 94.69 81 THR A C 1
ATOM 610 O O . THR A 1 81 ? -16.704 -2.741 13.816 1.00 94.69 81 THR A O 1
ATOM 613 N N . ARG A 1 82 ? -15.692 -4.494 12.829 1.00 95.19 82 ARG A N 1
ATOM 614 C CA . ARG A 1 82 ? -16.891 -4.975 12.131 1.00 95.19 82 ARG A CA 1
ATOM 615 C C . ARG A 1 82 ? -17.936 -5.481 13.127 1.00 95.19 82 ARG A C 1
ATOM 617 O O . ARG A 1 82 ? -19.067 -5.014 13.077 1.00 95.19 82 ARG A O 1
ATOM 624 N N . TRP A 1 83 ? -17.546 -6.356 14.052 1.00 96.75 83 TRP A N 1
ATOM 625 C CA . TRP A 1 83 ? -18.432 -6.910 15.079 1.00 96.75 83 TRP A CA 1
ATOM 626 C C . TRP A 1 83 ? -19.025 -5.828 15.990 1.00 96.75 83 TRP A C 1
ATOM 628 O O . TRP A 1 83 ? -20.234 -5.801 16.200 1.00 96.75 83 TRP A O 1
ATOM 638 N N . CYS A 1 84 ? -18.225 -4.856 16.437 1.00 95.69 84 CYS A N 1
ATOM 639 C CA . CYS A 1 84 ? -18.717 -3.705 17.200 1.00 95.69 84 CYS A CA 1
ATOM 640 C C . CYS A 1 84 ? -19.776 -2.902 16.427 1.00 95.69 84 CYS A C 1
ATOM 642 O O . CYS A 1 84 ? -20.756 -2.458 17.019 1.00 95.69 84 CYS A O 1
ATOM 644 N N . ARG A 1 85 ? -19.615 -2.735 15.104 1.00 95.00 85 ARG A N 1
ATOM 645 C CA . ARG A 1 85 ? -20.614 -2.063 14.253 1.00 95.00 85 ARG A CA 1
ATOM 646 C C . ARG A 1 85 ? -21.886 -2.885 14.078 1.00 95.00 85 ARG A C 1
ATOM 648 O O . ARG A 1 85 ? -22.961 -2.301 14.103 1.00 95.00 85 ARG A O 1
ATOM 655 N N . GLU A 1 86 ? -21.762 -4.198 13.897 1.00 95.56 86 GLU A N 1
ATOM 656 C CA . GLU A 1 86 ? -22.903 -5.115 13.740 1.00 95.56 86 GLU A CA 1
ATOM 657 C C . GLU A 1 86 ? -23.781 -5.148 15.000 1.00 95.56 86 GLU A C 1
ATOM 659 O O . GLU A 1 86 ? -25.003 -5.176 14.889 1.00 95.56 86 GLU A O 1
ATOM 664 N N . VAL A 1 87 ? -23.171 -5.074 16.186 1.00 96.50 87 VAL A N 1
ATOM 665 C CA . VAL A 1 87 ? -23.881 -5.103 17.479 1.00 96.50 87 VAL A CA 1
ATOM 666 C C . VAL A 1 87 ? -24.236 -3.698 17.996 1.00 96.50 87 VAL A C 1
ATOM 668 O O . VAL A 1 87 ? -25.031 -3.548 18.917 1.00 96.50 87 VAL A O 1
ATOM 671 N N . GLY A 1 88 ? -23.662 -2.640 17.417 1.00 95.25 88 GLY A N 1
ATOM 672 C CA . GLY A 1 88 ? -23.856 -1.265 17.891 1.00 95.25 88 GLY A CA 1
ATOM 673 C C . GLY A 1 88 ? -23.106 -0.940 19.190 1.00 95.25 88 GLY A C 1
ATOM 674 O O . GLY A 1 88 ? -23.463 0.008 19.888 1.00 95.25 88 GLY A O 1
ATOM 675 N N . VAL A 1 89 ? -22.057 -1.697 19.524 1.00 93.75 89 VAL A N 1
ATOM 676 C CA . VAL A 1 89 ? -21.220 -1.445 20.705 1.00 93.75 89 VAL A CA 1
ATOM 677 C C . VAL A 1 89 ? -20.183 -0.373 20.384 1.00 93.75 89 VAL A C 1
ATOM 679 O O . VAL A 1 89 ? -19.350 -0.522 19.488 1.00 93.75 89 VAL A O 1
ATOM 682 N N . VAL A 1 90 ? -20.185 0.706 21.165 1.00 86.44 90 VAL A N 1
ATOM 683 C CA . VAL A 1 90 ? -19.106 1.698 21.157 1.00 86.44 90 VAL A CA 1
ATOM 684 C C . VAL A 1 90 ? -18.074 1.268 22.194 1.00 86.44 90 VAL A C 1
ATOM 686 O O . VAL A 1 90 ? -18.288 1.420 23.391 1.00 86.44 90 VAL A O 1
ATOM 689 N N . SER A 1 91 ? -16.947 0.712 21.749 1.00 78.44 91 SER A N 1
ATOM 690 C CA . SER A 1 91 ? -15.864 0.323 22.660 1.00 78.44 91 SER A CA 1
ATOM 691 C C . SER A 1 91 ? -15.344 1.546 23.429 1.00 78.44 91 SER A C 1
ATOM 693 O O . SER A 1 91 ? -14.962 2.550 22.815 1.00 78.44 91 SER A O 1
ATOM 695 N N . SER A 1 92 ? -15.245 1.444 24.750 1.00 71.31 92 SER A N 1
ATOM 696 C CA . SER A 1 92 ? -14.828 2.540 25.637 1.00 71.31 92 SER A CA 1
ATOM 697 C C . SER A 1 92 ? -13.352 2.958 25.476 1.00 71.31 92 SER A C 1
ATOM 699 O O . SER A 1 92 ? -12.947 4.024 25.946 1.00 71.31 92 SER A O 1
ATOM 701 N N . GLY A 1 93 ? -12.543 2.151 24.779 1.00 68.06 93 GLY A N 1
ATOM 702 C CA . GLY A 1 93 ? -11.081 2.260 24.785 1.00 68.06 93 GLY A CA 1
ATOM 703 C C . GLY A 1 93 ? -10.419 2.957 23.595 1.00 68.06 93 GLY A C 1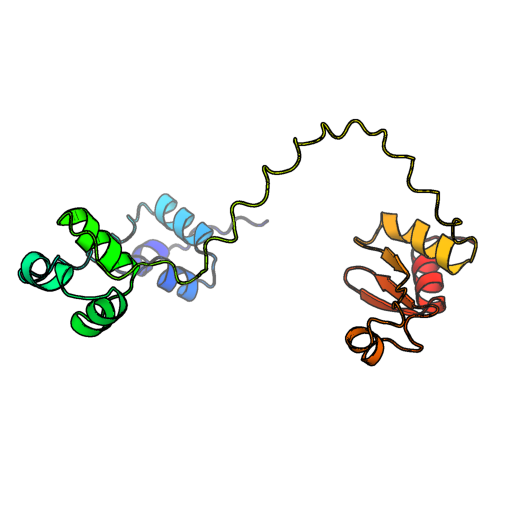
ATOM 704 O O . GLY A 1 93 ? -9.228 3.248 23.677 1.00 68.06 93 GLY A O 1
ATOM 705 N N . HIS A 1 94 ? -11.119 3.268 22.496 1.00 60.47 94 HIS A N 1
ATOM 706 C CA . HIS A 1 94 ? -10.468 3.920 21.346 1.00 60.47 94 HIS A CA 1
ATOM 707 C C . HIS A 1 94 ? -10.363 5.441 21.525 1.00 60.47 94 HIS A C 1
ATOM 709 O O . HIS A 1 94 ? -10.729 6.229 20.652 1.00 60.47 94 HIS A O 1
ATOM 715 N N . ARG A 1 95 ? -9.820 5.887 22.665 1.00 60.06 95 ARG A N 1
ATOM 716 C CA . ARG A 1 95 ? -9.181 7.202 22.695 1.00 60.06 95 ARG A CA 1
A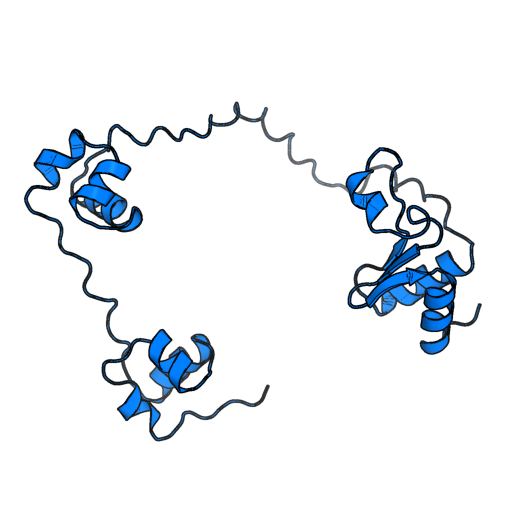TOM 717 C C . ARG A 1 95 ? -7.962 7.068 21.805 1.00 60.06 95 ARG A C 1
ATOM 719 O O . ARG A 1 95 ? -6.982 6.448 22.197 1.00 60.06 95 ARG A O 1
ATOM 726 N N . SER A 1 96 ? -8.045 7.605 20.591 1.00 54.12 96 SER A N 1
ATOM 727 C CA . SER A 1 96 ? -6.875 7.857 19.755 1.00 54.12 96 SER A CA 1
ATOM 728 C C . SER A 1 96 ? -5.818 8.522 20.637 1.00 54.12 96 SER A C 1
ATOM 730 O O . SER A 1 96 ? -5.924 9.705 20.946 1.00 54.12 96 SER A O 1
ATOM 732 N N . THR A 1 97 ? -4.820 7.758 21.080 1.00 56.06 97 THR A N 1
ATOM 733 C CA . THR A 1 97 ? -3.713 8.256 21.907 1.00 56.06 97 THR A CA 1
ATOM 734 C C . THR A 1 97 ? -2.759 9.114 21.097 1.00 56.06 97 THR A C 1
ATOM 736 O O . THR A 1 97 ? -1.849 9.712 21.659 1.00 56.06 97 THR A O 1
ATOM 739 N N . LYS A 1 98 ? -2.988 9.261 19.785 1.00 57.44 98 LYS A N 1
ATOM 740 C CA . LYS A 1 98 ? -2.501 10.445 19.094 1.00 57.44 98 LYS A CA 1
ATOM 741 C C . LYS A 1 98 ? -3.291 11.621 19.652 1.00 57.44 98 LYS A C 1
ATOM 743 O O . LYS A 1 98 ? -4.479 11.706 19.314 1.00 57.44 98 LYS A O 1
ATOM 748 N N . PRO A 1 99 ? -2.683 12.515 20.466 1.00 56.56 99 PRO A N 1
ATOM 749 C CA . PRO A 1 99 ? -3.305 13.795 20.744 1.00 56.56 99 PRO A CA 1
ATOM 750 C C . PRO A 1 99 ? -3.721 14.331 19.386 1.00 56.56 99 PRO A C 1
ATOM 752 O O . PRO A 1 99 ? -2.899 14.405 18.467 1.00 56.56 99 PRO A O 1
ATOM 755 N N . LYS A 1 100 ? -5.025 14.568 19.222 1.00 55.59 100 LYS A N 1
ATOM 756 C CA . LYS A 1 100 ? -5.561 15.292 18.080 1.00 55.59 100 LYS A CA 1
ATOM 757 C C . LYS A 1 100 ? -4.755 16.575 18.078 1.00 55.59 100 LYS A C 1
ATOM 759 O O . LYS A 1 100 ? -4.998 17.416 18.939 1.00 55.59 100 LYS A O 1
ATOM 764 N N . ALA A 1 101 ? -3.713 16.628 17.238 1.00 57.72 101 ALA A N 1
ATOM 765 C CA . ALA A 1 101 ? -2.812 17.763 17.164 1.00 57.72 101 ALA A CA 1
ATOM 766 C C . ALA A 1 101 ? -3.729 18.973 17.161 1.00 57.72 101 ALA A C 1
ATOM 768 O O . ALA A 1 101 ? -4.673 18.968 16.356 1.00 57.72 101 ALA A O 1
ATOM 769 N N . ALA A 1 102 ? -3.548 19.863 18.152 1.00 62.28 102 ALA A N 1
ATOM 770 C CA . ALA A 1 102 ? -4.421 21.009 18.393 1.00 62.28 102 ALA A CA 1
ATOM 771 C C . ALA A 1 102 ? -4.889 21.525 17.038 1.00 62.28 102 ALA A C 1
ATOM 773 O O . ALA A 1 102 ? -4.012 21.608 16.168 1.00 62.28 102 ALA A O 1
ATOM 774 N N . PRO A 1 103 ? -6.212 21.726 16.824 1.00 55.31 103 PRO A N 1
ATOM 775 C CA . PRO A 1 103 ? -6.775 22.017 15.509 1.00 55.31 103 PRO A CA 1
ATOM 776 C C . PRO A 1 103 ? -5.828 22.997 14.862 1.00 55.31 103 PRO A C 1
ATOM 778 O O . PRO A 1 103 ? -5.688 24.107 15.374 1.00 55.31 103 PRO A O 1
ATOM 781 N N . ARG A 1 104 ? -5.046 22.522 13.874 1.00 55.19 104 ARG A N 1
ATOM 782 C CA . ARG A 1 104 ? -4.019 23.368 13.272 1.00 55.19 104 ARG A CA 1
ATOM 783 C C . ARG A 1 104 ? -4.802 24.602 12.889 1.00 55.19 104 ARG A C 1
ATOM 785 O O . ARG A 1 104 ? -5.816 24.427 12.204 1.00 55.19 104 ARG A O 1
ATOM 792 N N . CYS A 1 105 ? -4.425 25.760 13.446 1.00 51.47 105 CYS A N 1
ATOM 793 C CA . CYS A 1 105 ? -5.031 27.048 13.131 1.00 51.47 105 CYS A CA 1
ATOM 794 C C . CYS A 1 105 ? -5.449 26.988 11.674 1.00 51.47 105 CYS A C 1
ATOM 796 O O . CYS A 1 105 ? -4.598 26.579 10.875 1.00 51.47 105 CYS A O 1
ATOM 798 N N . ALA A 1 106 ? -6.746 27.221 11.414 1.00 56.50 106 ALA A N 1
ATOM 799 C CA . ALA A 1 106 ? -7.413 27.025 10.129 1.00 56.50 106 ALA A CA 1
ATOM 800 C C . ALA A 1 106 ? -6.384 27.015 8.998 1.00 56.50 106 ALA A C 1
ATOM 802 O O . ALA A 1 106 ? -5.653 28.009 8.915 1.00 56.50 106 ALA A O 1
ATOM 803 N N . PRO A 1 107 ? -6.254 25.914 8.216 1.00 56.22 107 PRO A N 1
ATOM 804 C CA . PRO A 1 107 ? -5.213 25.812 7.199 1.00 56.22 107 PRO A CA 1
ATOM 805 C C . PRO A 1 107 ? -5.179 27.157 6.489 1.00 56.22 107 PRO A C 1
ATOM 807 O O . PRO A 1 107 ? -6.261 27.590 6.069 1.00 56.22 107 PRO A O 1
ATOM 810 N N . PRO A 1 108 ? -4.027 27.863 6.493 1.00 60.59 108 PRO A N 1
ATOM 811 C CA . PRO A 1 108 ? -3.971 29.241 6.027 1.00 60.59 108 PRO A CA 1
ATOM 812 C C . PRO A 1 108 ? -4.731 29.272 4.711 1.00 60.59 108 PRO A C 1
ATOM 814 O O . PRO A 1 108 ? -4.536 28.325 3.931 1.00 60.59 108 PRO A O 1
ATOM 817 N N . PRO A 1 109 ? -5.660 30.238 4.527 1.00 57.88 109 PRO A N 1
ATOM 818 C CA . PRO A 1 109 ? -6.587 30.241 3.402 1.00 57.88 109 PRO A CA 1
ATOM 819 C C . PRO A 1 109 ? -5.776 29.840 2.197 1.00 57.88 109 PRO A C 1
ATOM 821 O O . PRO A 1 109 ? -4.728 30.455 1.989 1.00 57.88 109 PRO A O 1
ATOM 824 N N . ARG A 1 110 ? -6.163 28.733 1.538 1.00 50.00 110 ARG A N 1
ATOM 825 C CA . ARG A 1 110 ? -5.434 28.197 0.389 1.00 50.00 110 ARG A CA 1
ATOM 826 C C . ARG A 1 110 ? -5.202 29.392 -0.510 1.00 50.00 110 ARG A C 1
ATOM 828 O O . ARG A 1 110 ? -6.135 29.836 -1.174 1.00 50.00 110 ARG A O 1
ATOM 835 N N . ARG A 1 111 ? -3.996 29.969 -0.446 1.00 48.38 111 ARG A N 1
ATOM 836 C CA . ARG A 1 111 ? -3.620 31.065 -1.314 1.00 48.38 111 ARG A CA 1
ATOM 837 C C . ARG A 1 111 ? -3.793 30.413 -2.660 1.00 48.38 111 ARG A C 1
ATOM 839 O O . ARG A 1 111 ? -3.096 29.440 -2.951 1.00 48.38 111 ARG A O 1
ATOM 846 N N . SER A 1 112 ? -4.787 30.880 -3.413 1.00 48.16 112 SER A N 1
ATOM 847 C CA . SER A 1 112 ? -4.749 30.780 -4.857 1.00 48.16 112 SER A CA 1
ATOM 848 C C . SER A 1 112 ? -3.301 31.082 -5.191 1.00 48.16 112 SER A C 1
ATOM 850 O O . SER A 1 112 ? -2.819 32.183 -4.905 1.00 48.16 112 SER A O 1
ATOM 852 N N . VAL A 1 113 ? -2.559 30.060 -5.616 1.00 53.91 113 VAL A N 1
ATOM 853 C CA . VAL A 1 113 ? -1.191 30.233 -6.079 1.00 53.91 113 VAL A CA 1
ATOM 854 C C . VAL A 1 113 ? -1.348 30.903 -7.436 1.00 53.91 113 VAL A C 1
ATOM 856 O O . VAL A 1 113 ? -1.100 30.318 -8.484 1.00 53.91 113 VAL A O 1
ATOM 859 N N . HIS A 1 114 ? -1.811 32.153 -7.419 1.00 45.03 114 HIS A N 1
ATOM 860 C CA . HIS A 1 114 ? -1.382 33.123 -8.387 1.00 45.03 114 HIS A CA 1
ATOM 861 C C . HIS A 1 114 ? 0.137 33.089 -8.284 1.00 45.03 114 HIS A C 1
ATOM 863 O O . HIS A 1 114 ? 0.716 33.430 -7.250 1.00 45.03 114 HIS A O 1
ATOM 869 N N . ARG A 1 115 ? 0.756 32.547 -9.333 1.00 50.94 115 ARG A N 1
ATOM 870 C CA . ARG A 1 115 ? 2.173 32.680 -9.670 1.00 50.94 115 ARG A CA 1
ATOM 871 C C . ARG A 1 115 ? 2.553 34.163 -9.645 1.00 50.94 115 ARG A C 1
ATOM 873 O O . ARG A 1 115 ? 2.587 34.822 -10.673 1.00 50.94 115 ARG A O 1
ATOM 880 N N . GLY A 1 116 ? 2.763 34.680 -8.449 1.00 42.94 116 GLY A N 1
ATOM 881 C CA . GLY A 1 116 ? 3.098 36.067 -8.159 1.00 42.94 116 GLY A CA 1
ATOM 882 C C . GLY A 1 116 ? 3.875 36.180 -6.852 1.00 42.94 116 GLY A C 1
ATOM 883 O O . GLY A 1 116 ? 4.024 37.271 -6.317 1.00 42.94 116 GLY A O 1
ATOM 884 N N . GLY A 1 117 ? 4.384 35.056 -6.325 1.00 47.91 117 GLY A N 1
ATOM 885 C CA . GLY A 1 117 ? 5.552 35.142 -5.459 1.00 47.91 117 GLY A CA 1
ATOM 886 C C . GLY A 1 117 ? 6.681 35.799 -6.258 1.00 47.91 117 GLY A C 1
ATOM 887 O O . GLY A 1 117 ? 6.720 35.594 -7.478 1.00 47.91 117 GLY A O 1
ATOM 888 N N . PRO A 1 118 ? 7.564 36.589 -5.619 1.00 45.78 118 PRO A N 1
ATOM 889 C CA . PRO A 1 118 ? 8.768 37.066 -6.285 1.00 45.78 118 PRO A CA 1
ATOM 890 C C . PRO A 1 118 ? 9.382 35.858 -6.979 1.00 45.78 118 PRO A C 1
ATOM 892 O O . PRO A 1 118 ? 9.526 34.805 -6.346 1.00 45.78 118 PRO A O 1
ATOM 895 N N . ALA A 1 119 ? 9.616 35.973 -8.293 1.00 49.53 119 ALA A N 1
ATOM 896 C CA . ALA A 1 119 ? 10.333 34.948 -9.035 1.00 49.53 119 ALA A CA 1
ATOM 897 C C . ALA A 1 119 ? 11.502 34.526 -8.142 1.00 49.53 119 ALA A C 1
ATOM 899 O O . ALA A 1 119 ? 12.161 35.441 -7.632 1.00 49.53 119 ALA A O 1
ATOM 900 N N . PRO A 1 120 ? 11.676 33.219 -7.842 1.00 49.72 120 PRO A N 1
ATOM 901 C CA . PRO A 1 120 ? 12.753 32.776 -6.968 1.00 49.72 120 PRO A CA 1
ATOM 902 C C . PRO A 1 120 ? 13.984 33.515 -7.450 1.00 49.72 120 PRO A C 1
ATOM 904 O O . PRO A 1 120 ? 14.309 33.401 -8.635 1.00 49.72 120 PRO A O 1
ATOM 907 N N . THR A 1 121 ? 14.522 34.390 -6.590 1.00 46.75 121 THR A N 1
ATOM 908 C CA . THR A 1 121 ? 15.680 35.230 -6.885 1.00 46.75 121 THR A CA 1
ATOM 909 C C . THR A 1 121 ? 16.631 34.289 -7.570 1.00 46.75 121 THR A C 1
ATOM 911 O O . THR A 1 121 ? 16.967 33.287 -6.940 1.00 46.75 121 THR A O 1
ATOM 914 N N . MET A 1 122 ? 16.881 34.489 -8.873 1.00 51.81 122 MET A N 1
ATOM 915 C CA . MET A 1 122 ? 17.611 33.515 -9.675 1.00 51.81 122 MET A CA 1
ATOM 916 C C . MET A 1 122 ? 18.927 33.317 -8.952 1.00 51.81 122 MET A C 1
ATOM 918 O O . MET A 1 122 ? 19.788 34.192 -9.013 1.00 51.81 122 MET A O 1
ATOM 922 N N . ALA A 1 123 ? 19.009 32.238 -8.167 1.00 57.00 123 ALA A N 1
ATOM 923 C CA . ALA A 1 123 ? 20.190 31.886 -7.420 1.00 57.00 123 ALA A CA 1
ATOM 924 C C . ALA A 1 123 ? 21.255 31.871 -8.495 1.00 57.00 123 ALA A C 1
ATOM 926 O O . ALA A 1 123 ? 21.062 31.169 -9.492 1.00 57.00 123 ALA A O 1
ATOM 927 N N . THR A 1 124 ? 22.217 32.783 -8.350 1.00 63.94 124 THR A N 1
ATOM 928 C CA . THR A 1 124 ? 23.266 33.111 -9.312 1.00 63.94 124 THR A CA 1
ATOM 929 C C . THR A 1 124 ? 23.527 31.894 -10.171 1.00 63.94 124 THR A C 1
ATOM 931 O O . THR A 1 124 ? 24.007 30.884 -9.654 1.00 63.94 124 THR A O 1
ATOM 934 N N . ALA A 1 125 ? 23.051 31.942 -11.423 1.00 74.12 125 ALA A N 1
ATOM 935 C CA . ALA A 1 125 ? 23.112 30.791 -12.307 1.00 74.12 125 ALA A CA 1
ATOM 936 C C . ALA A 1 125 ? 24.557 30.300 -12.281 1.00 74.12 125 ALA A C 1
ATOM 938 O O . ALA A 1 125 ? 25.468 31.088 -12.519 1.00 74.12 125 ALA A O 1
ATOM 939 N N . ASP A 1 126 ? 24.761 29.050 -11.867 1.00 84.00 126 ASP A N 1
ATOM 940 C CA . ASP A 1 126 ? 26.093 28.485 -11.704 1.00 84.00 126 ASP A CA 1
ATOM 941 C C . ASP A 1 126 ? 26.744 28.433 -13.091 1.00 84.00 126 ASP A C 1
ATOM 943 O O . ASP A 1 126 ? 26.421 27.560 -13.898 1.00 84.00 126 ASP A O 1
ATOM 947 N N . THR A 1 127 ? 27.581 29.429 -13.393 1.00 90.44 127 THR A N 1
ATOM 948 C CA . THR A 1 127 ? 28.259 29.588 -14.686 1.00 90.44 127 THR A CA 1
ATOM 949 C C . THR A 1 127 ? 29.479 28.685 -14.816 1.00 90.44 127 THR A C 1
ATOM 951 O O . THR A 1 127 ? 30.168 28.743 -15.829 1.00 90.44 127 THR A O 1
ATOM 954 N N . SER A 1 128 ? 29.768 27.853 -13.811 1.00 93.88 128 SER A N 1
ATOM 955 C CA . SER A 1 128 ? 30.808 26.838 -13.937 1.00 93.88 128 SER A CA 1
ATOM 956 C C . SER A 1 128 ? 30.432 25.796 -14.993 1.00 93.88 128 SER A C 1
ATOM 958 O O . SER A 1 128 ? 29.252 25.496 -15.203 1.00 93.88 128 SER A O 1
ATOM 960 N N . ASP A 1 129 ? 31.442 25.171 -15.598 1.00 96.06 129 ASP A N 1
ATOM 961 C CA . ASP A 1 129 ? 31.255 24.075 -16.557 1.00 96.06 129 ASP A CA 1
ATOM 962 C C . ASP A 1 129 ? 30.371 22.959 -15.989 1.00 96.06 129 ASP A C 1
ATOM 964 O O . ASP A 1 129 ? 29.516 22.416 -16.684 1.00 96.06 129 ASP A O 1
ATOM 968 N N . ALA A 1 130 ? 30.506 22.661 -14.694 1.00 95.81 130 ALA A N 1
ATOM 969 C CA . ALA A 1 130 ? 29.677 21.674 -14.012 1.00 95.81 130 ALA A CA 1
ATOM 970 C C . ALA A 1 130 ? 28.212 22.128 -13.874 1.00 95.81 130 ALA A C 1
ATOM 972 O O . ALA A 1 130 ? 27.297 21.317 -14.029 1.00 95.81 130 ALA A O 1
ATOM 973 N N . GLY A 1 131 ? 27.968 23.417 -13.618 1.00 94.25 131 GLY A N 1
ATOM 974 C CA . GLY A 1 131 ? 26.625 24.000 -13.593 1.00 94.25 131 GLY A CA 1
ATOM 975 C C . GLY A 1 131 ? 25.942 23.945 -14.963 1.00 94.25 131 GLY A C 1
ATOM 976 O O . GLY A 1 131 ? 24.775 23.542 -15.067 1.00 94.25 131 GLY A O 1
ATOM 977 N N . MET A 1 132 ? 26.690 24.255 -16.025 1.00 95.75 132 MET A N 1
ATOM 978 C CA . MET A 1 132 ? 26.219 24.153 -17.409 1.00 95.75 132 MET A CA 1
ATOM 979 C C . MET A 1 132 ? 25.950 22.697 -17.817 1.00 95.75 132 MET A C 1
ATOM 981 O O . MET A 1 132 ? 24.862 22.394 -18.323 1.00 95.75 132 MET A O 1
ATOM 985 N N . ALA A 1 133 ? 26.870 21.779 -17.502 1.00 96.88 133 ALA A N 1
ATOM 986 C CA . ALA A 1 133 ? 26.705 20.340 -17.710 1.00 96.88 133 ALA A CA 1
ATOM 987 C C . ALA A 1 133 ? 25.470 19.792 -16.973 1.00 96.88 133 ALA A C 1
ATOM 989 O O . ALA A 1 133 ? 24.657 19.071 -17.560 1.00 96.88 133 ALA A O 1
ATOM 990 N N . ALA A 1 134 ? 25.271 20.178 -15.706 1.00 96.25 134 ALA A N 1
ATOM 991 C CA . ALA A 1 134 ? 24.093 19.800 -14.924 1.00 96.25 134 ALA A CA 1
ATOM 992 C C . ALA A 1 134 ? 22.798 20.275 -15.595 1.00 96.25 134 ALA A C 1
ATOM 994 O O . ALA A 1 134 ? 21.837 19.510 -15.703 1.00 96.25 134 ALA A O 1
ATOM 995 N N . SER A 1 135 ? 22.771 21.530 -16.056 1.00 94.62 135 SER A N 1
ATOM 996 C CA . SER A 1 135 ? 21.617 22.118 -16.742 1.00 94.62 135 SER A CA 1
ATOM 997 C C . SER A 1 135 ? 21.265 21.353 -18.023 1.00 94.62 135 SER A C 1
ATOM 999 O O . SER A 1 135 ? 20.096 21.039 -18.256 1.00 94.62 135 SER A O 1
ATOM 1001 N N . TYR A 1 136 ? 22.276 20.968 -18.807 1.00 96.69 136 TYR A N 1
ATOM 1002 C CA . TYR A 1 136 ? 22.103 20.133 -19.995 1.00 96.69 136 TYR A CA 1
ATOM 1003 C C . TYR A 1 136 ? 21.539 18.742 -19.650 1.00 96.69 136 TYR A C 1
ATOM 1005 O O . TYR A 1 136 ? 20.566 18.289 -20.261 1.00 96.69 136 TYR A O 1
ATOM 1013 N N . LEU A 1 137 ? 22.087 18.084 -18.623 1.00 97.00 137 LEU A N 1
ATOM 1014 C CA . LEU A 1 137 ? 21.701 16.726 -18.227 1.00 97.00 137 LEU A CA 1
ATOM 1015 C C . LEU A 1 137 ? 20.285 16.608 -17.643 1.00 97.00 137 LEU A C 1
ATOM 1017 O O . LEU A 1 137 ? 19.691 15.530 -17.729 1.00 97.00 137 LEU A O 1
ATOM 1021 N N . ARG A 1 138 ? 19.693 17.700 -17.137 1.00 96.06 138 ARG A N 1
ATOM 1022 C CA . ARG A 1 138 ? 18.278 17.739 -16.697 1.00 96.06 138 ARG A CA 1
ATOM 1023 C C . ARG A 1 138 ? 17.279 17.377 -17.798 1.00 96.06 138 ARG A C 1
ATOM 1025 O O . ARG A 1 138 ? 16.137 17.056 -17.490 1.00 96.06 138 ARG A O 1
ATOM 1032 N N . ARG A 1 139 ? 17.693 17.416 -19.069 1.00 95.25 139 ARG A N 1
ATOM 1033 C CA . ARG A 1 139 ? 16.873 16.975 -20.210 1.00 95.25 139 ARG A CA 1
ATOM 1034 C C . ARG A 1 139 ? 16.750 15.451 -20.308 1.00 95.25 139 ARG A C 1
ATOM 1036 O O . ARG A 1 139 ? 15.804 14.968 -20.919 1.00 95.25 139 ARG A O 1
ATOM 1043 N N . PHE A 1 140 ? 17.695 14.706 -19.731 1.00 96.25 140 PHE A N 1
ATOM 1044 C CA . PHE A 1 140 ? 17.806 13.249 -19.892 1.00 96.25 140 PHE A CA 1
ATOM 1045 C C . PHE A 1 140 ? 17.563 12.474 -18.601 1.00 96.25 140 PHE A C 1
ATOM 1047 O O . PHE A 1 140 ? 17.097 11.338 -18.654 1.00 96.25 140 PHE A O 1
ATOM 1054 N N . TYR A 1 141 ? 17.892 13.066 -17.452 1.00 95.75 141 TYR A N 1
ATOM 1055 C CA . TYR A 1 141 ? 17.786 12.406 -16.158 1.00 95.75 141 TYR A CA 1
ATOM 1056 C C . TYR A 1 141 ? 16.804 13.146 -15.247 1.00 95.75 141 TYR A C 1
ATOM 1058 O O . TYR A 1 141 ? 16.866 14.377 -15.151 1.00 95.75 141 TYR A O 1
ATOM 1066 N N . PRO A 1 142 ? 15.925 12.422 -14.530 1.00 87.69 142 PRO A N 1
ATOM 1067 C CA . PRO A 1 142 ? 15.143 13.025 -13.465 1.00 87.69 142 PRO A CA 1
ATOM 1068 C C . PRO A 1 142 ? 16.082 13.460 -12.332 1.00 87.69 142 PRO A C 1
ATOM 1070 O O . PRO A 1 142 ? 17.014 12.742 -11.982 1.00 87.69 142 PRO A O 1
ATOM 1073 N N . ASN A 1 143 ? 15.815 14.620 -11.729 1.00 90.50 143 ASN A N 1
ATOM 1074 C CA . ASN A 1 143 ? 16.501 15.111 -10.527 1.00 90.50 143 ASN A CA 1
ATOM 1075 C C . ASN A 1 143 ? 18.031 15.238 -10.660 1.00 90.50 143 ASN A C 1
ATOM 1077 O O . ASN A 1 143 ? 18.776 14.518 -10.004 1.00 90.50 143 ASN A O 1
ATOM 1081 N N . VAL A 1 144 ? 18.497 16.204 -11.459 1.00 94.81 144 VAL A N 1
ATOM 1082 C CA . VAL A 1 144 ? 19.911 16.617 -11.474 1.00 94.81 144 VAL A CA 1
ATOM 1083 C C . VAL A 1 144 ? 20.089 17.908 -10.677 1.00 94.81 144 VAL A C 1
ATOM 1085 O O . VAL A 1 144 ? 19.621 18.980 -11.089 1.00 94.81 144 VAL A O 1
ATOM 1088 N N . TYR A 1 145 ? 20.765 17.824 -9.533 1.00 92.81 145 TYR A N 1
ATOM 1089 C CA . TYR A 1 145 ? 20.995 18.971 -8.653 1.00 92.81 145 TYR A CA 1
ATOM 1090 C C . TYR A 1 145 ? 22.345 18.898 -7.938 1.00 92.81 145 TYR A C 1
ATOM 1092 O O . TYR A 1 145 ? 22.869 17.820 -7.654 1.00 92.81 145 TYR A O 1
ATOM 1100 N N . ARG A 1 146 ? 22.907 20.075 -7.647 1.00 91.44 146 ARG A N 1
ATOM 1101 C CA . ARG A 1 146 ? 24.138 20.215 -6.868 1.00 91.44 146 ARG A CA 1
ATOM 1102 C C . ARG A 1 146 ? 23.848 19.844 -5.418 1.00 91.44 146 ARG A C 1
ATOM 1104 O O . ARG A 1 146 ? 22.878 20.337 -4.840 1.00 91.44 146 ARG A O 1
ATOM 1111 N N . MET A 1 147 ? 24.669 18.984 -4.829 1.00 89.19 147 MET A N 1
ATOM 1112 C CA . MET A 1 147 ? 24.540 18.644 -3.416 1.00 89.19 147 MET A CA 1
ATOM 1113 C C . MET A 1 147 ? 25.192 19.739 -2.573 1.00 89.19 147 MET A C 1
ATOM 1115 O O . MET A 1 147 ? 26.384 19.708 -2.309 1.00 89.19 147 MET A O 1
ATOM 1119 N N . SER A 1 148 ? 24.414 20.720 -2.127 1.00 78.75 148 SER A N 1
ATOM 1120 C CA . SER A 1 148 ? 24.847 21.602 -1.043 1.00 78.75 148 SER A CA 1
ATOM 1121 C C . SER A 1 148 ? 24.482 20.944 0.286 1.00 78.75 148 SER A C 1
ATOM 1123 O O . SER A 1 148 ? 23.313 20.962 0.679 1.00 78.75 148 SER A O 1
ATOM 1125 N N . VAL A 1 149 ? 25.449 20.335 0.974 1.00 75.56 149 VAL A N 1
ATOM 1126 C CA . VAL A 1 149 ? 25.228 19.932 2.366 1.00 75.56 149 VAL A CA 1
ATOM 1127 C C . VAL A 1 149 ? 25.265 21.202 3.205 1.00 75.56 149 VAL A C 1
ATOM 1129 O O . VAL A 1 149 ? 26.264 21.920 3.219 1.00 75.56 149 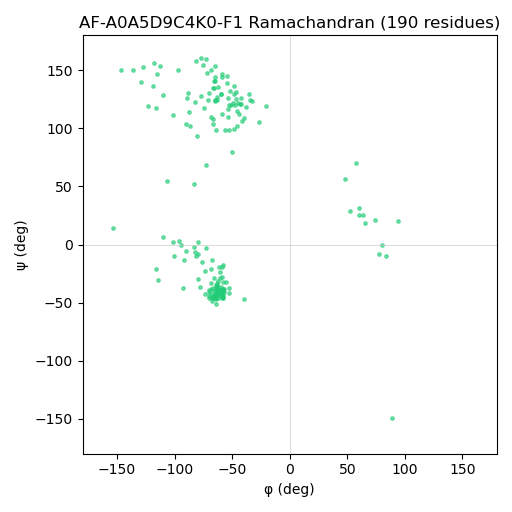VAL A O 1
ATOM 1132 N N . HIS A 1 150 ? 24.151 21.518 3.863 1.00 70.75 150 HIS A N 1
ATOM 1133 C CA . HIS A 1 150 ? 24.145 22.608 4.826 1.00 70.75 150 HIS A CA 1
ATOM 1134 C C . HIS A 1 150 ? 25.038 22.195 6.008 1.00 70.75 150 HIS A C 1
ATOM 1136 O O . HIS A 1 150 ? 24.890 21.071 6.486 1.00 70.75 150 HIS A O 1
ATOM 1142 N N . PRO A 1 151 ? 25.931 23.060 6.520 1.00 62.22 151 PRO A N 1
ATOM 1143 C CA . PRO A 1 151 ? 26.856 22.699 7.601 1.00 62.22 151 PRO A CA 1
ATOM 1144 C C . PRO A 1 151 ? 26.158 22.227 8.889 1.00 62.22 151 PRO A C 1
ATOM 1146 O O . PRO A 1 151 ? 26.763 21.532 9.689 1.00 62.22 151 PRO A O 1
ATOM 1149 N N . ALA A 1 152 ? 24.875 22.554 9.068 1.00 69.50 152 ALA A N 1
ATOM 1150 C CA . ALA A 1 152 ? 24.056 22.086 10.191 1.00 69.50 152 ALA A CA 1
ATOM 1151 C C . ALA A 1 152 ? 23.509 20.647 10.034 1.00 69.50 152 ALA A C 1
ATOM 1153 O O . ALA A 1 152 ? 22.912 20.122 10.968 1.00 69.50 152 ALA A O 1
ATOM 1154 N N . ASP A 1 153 ? 23.663 20.021 8.864 1.00 70.19 153 ASP A N 1
ATOM 1155 C CA . ASP A 1 153 ? 23.068 18.721 8.521 1.00 70.19 153 ASP A CA 1
ATOM 1156 C C . ASP A 1 153 ? 24.146 17.611 8.519 1.00 70.19 153 ASP A C 1
ATOM 1158 O O . ASP A 1 153 ? 24.377 16.904 7.531 1.00 70.19 153 ASP A O 1
ATOM 1162 N N . GLU A 1 154 ? 24.861 17.486 9.646 1.00 62.19 154 GLU A N 1
ATOM 1163 C CA . GLU A 1 154 ? 26.047 16.622 9.815 1.00 62.19 154 GLU A CA 1
ATOM 1164 C C . GLU A 1 154 ? 25.783 15.137 9.519 1.00 62.19 154 GLU A C 1
ATOM 1166 O O . GLU A 1 154 ? 26.655 14.429 9.013 1.00 62.19 154 GLU A O 1
ATOM 1171 N N . LEU A 1 155 ? 24.569 14.652 9.796 1.00 65.81 155 LEU A N 1
ATOM 1172 C CA . LEU A 1 155 ? 24.174 13.264 9.535 1.00 65.81 155 LEU A CA 1
ATOM 1173 C C . LEU A 1 155 ? 24.203 12.925 8.040 1.00 65.81 155 LEU A C 1
ATOM 1175 O O . LEU A 1 155 ? 24.568 11.808 7.672 1.00 65.81 155 LEU A O 1
ATOM 1179 N N . ARG A 1 156 ? 23.866 13.887 7.174 1.00 61.84 156 ARG A N 1
ATOM 1180 C CA . ARG A 1 156 ? 23.986 13.730 5.719 1.00 61.84 156 ARG A CA 1
ATOM 1181 C C . ARG A 1 156 ? 25.416 13.934 5.232 1.00 61.84 156 ARG A C 1
ATOM 1183 O O . ARG A 1 156 ? 25.800 13.293 4.260 1.00 61.84 156 ARG A O 1
ATOM 1190 N N . ALA A 1 157 ? 26.205 14.761 5.917 1.00 65.44 157 ALA A N 1
ATOM 1191 C CA . ALA A 1 157 ? 27.595 15.037 5.558 1.00 65.44 157 ALA A CA 1
ATOM 1192 C C . ALA A 1 157 ? 28.502 13.795 5.633 1.00 65.44 157 ALA A C 1
ATOM 1194 O O . ALA A 1 157 ? 29.406 13.660 4.814 1.00 65.44 157 ALA A O 1
ATOM 1195 N N . ARG A 1 158 ? 28.242 12.858 6.560 1.00 72.44 158 ARG A N 1
ATOM 1196 C CA . ARG A 1 158 ? 29.104 11.676 6.782 1.00 72.44 158 ARG A CA 1
ATOM 1197 C C . ARG A 1 158 ? 29.257 10.752 5.570 1.00 72.44 158 ARG A C 1
ATOM 1199 O O . ARG A 1 158 ? 30.249 10.039 5.495 1.00 72.44 158 ARG A O 1
ATOM 1206 N N . ASN A 1 159 ? 28.305 10.771 4.638 1.00 76.69 159 ASN A N 1
ATOM 1207 C CA . ASN A 1 159 ? 28.301 9.884 3.470 1.00 76.69 159 ASN A CA 1
ATOM 1208 C C . ASN A 1 159 ? 28.575 10.616 2.147 1.00 76.69 159 ASN A C 1
ATOM 1210 O O . ASN A 1 159 ? 28.438 10.010 1.085 1.00 76.69 159 ASN A O 1
ATOM 1214 N N . VAL A 1 160 ? 28.913 11.910 2.183 1.00 75.88 160 VAL A N 1
ATOM 1215 C CA . VAL A 1 160 ? 29.164 12.698 0.971 1.00 75.88 160 VAL A CA 1
ATOM 1216 C C . VAL A 1 160 ? 30.624 13.153 0.964 1.00 75.88 160 VAL A C 1
ATOM 1218 O O . VAL A 1 160 ? 31.013 13.909 1.859 1.00 75.88 160 VAL A O 1
ATOM 1221 N N . PRO A 1 161 ? 31.429 12.733 -0.030 1.00 78.06 161 PRO A N 1
ATOM 1222 C CA . PRO A 1 161 ? 32.814 13.176 -0.145 1.00 78.06 161 PRO A CA 1
ATOM 1223 C C . PRO A 1 161 ? 32.906 14.710 -0.162 1.00 78.06 161 PRO A C 1
ATOM 1225 O O . PRO A 1 161 ? 32.052 15.394 -0.736 1.00 78.06 161 PRO A O 1
ATOM 1228 N N . ASP A 1 162 ? 33.906 15.255 0.533 1.00 80.50 162 ASP A N 1
ATOM 1229 C CA . ASP A 1 162 ? 34.194 16.696 0.631 1.00 80.50 162 ASP A CA 1
ATOM 1230 C C . ASP A 1 162 ? 33.008 17.584 1.059 1.00 80.50 162 ASP A C 1
ATOM 1232 O O . ASP A 1 162 ? 32.900 18.758 0.682 1.00 80.50 162 ASP A O 1
ATOM 1236 N N . GLY A 1 163 ? 32.072 17.027 1.839 1.00 79.00 163 GLY A N 1
ATOM 1237 C CA . GLY A 1 163 ? 30.884 17.749 2.303 1.00 79.00 163 GLY A CA 1
ATOM 1238 C C . GLY A 1 163 ? 29.954 18.177 1.161 1.00 79.00 163 GLY A C 1
ATOM 1239 O O . GLY A 1 163 ? 29.245 19.177 1.278 1.00 79.00 163 GLY A O 1
ATOM 1240 N N . GLY A 1 164 ? 29.985 17.465 0.031 1.00 81.06 164 GLY A N 1
ATOM 1241 C CA . GLY A 1 164 ? 29.156 17.746 -1.143 1.00 81.06 164 GLY A CA 1
ATOM 1242 C C . GLY A 1 164 ? 29.662 18.879 -2.030 1.00 81.06 164 GLY A C 1
ATOM 1243 O O . GLY A 1 164 ? 29.072 19.145 -3.081 1.00 81.06 164 GLY A O 1
ATOM 1244 N N . ARG A 1 165 ? 30.784 19.527 -1.684 1.00 84.69 165 ARG A N 1
ATOM 1245 C CA . ARG A 1 165 ? 31.403 20.491 -2.603 1.00 84.69 165 ARG A CA 1
ATOM 1246 C C . ARG A 1 165 ? 31.768 19.759 -3.891 1.00 84.69 165 ARG A C 1
ATOM 1248 O O . ARG A 1 165 ? 32.371 18.697 -3.858 1.00 84.69 165 ARG A O 1
ATOM 1255 N N . ASN A 1 166 ? 31.355 20.320 -5.024 1.00 91.56 166 ASN A N 1
ATOM 1256 C CA . ASN A 1 166 ? 31.589 19.767 -6.364 1.00 91.56 166 ASN A CA 1
ATOM 1257 C C . ASN A 1 166 ? 30.989 18.372 -6.611 1.00 91.56 166 ASN A C 1
ATOM 1259 O O . ASN A 1 166 ? 31.449 17.662 -7.499 1.00 91.56 166 ASN A O 1
ATOM 1263 N N . HIS A 1 167 ? 29.937 18.004 -5.877 1.00 93.88 167 HIS A N 1
ATOM 1264 C CA . HIS A 1 167 ? 29.189 16.773 -6.112 1.00 93.88 167 HIS A CA 1
ATOM 1265 C C . HIS A 1 167 ? 27.753 17.066 -6.549 1.00 93.88 167 HIS A C 1
ATOM 1267 O O . HIS A 1 167 ? 27.117 18.038 -6.120 1.00 93.88 167 HIS A O 1
ATOM 1273 N N . PHE A 1 168 ? 27.228 16.198 -7.407 1.00 94.69 168 PHE A N 1
ATOM 1274 C CA . PHE A 1 168 ? 25.887 16.302 -7.969 1.00 94.69 168 PHE A CA 1
ATOM 1275 C C . PHE A 1 168 ? 25.149 14.983 -7.789 1.00 94.69 168 PHE A C 1
ATOM 1277 O O . PHE A 1 168 ? 25.722 13.911 -7.964 1.00 94.69 168 PHE A O 1
ATOM 1284 N N . ASN A 1 169 ? 23.865 15.058 -7.448 1.00 93.88 169 ASN A N 1
ATOM 1285 C CA . ASN A 1 169 ? 22.987 13.897 -7.508 1.00 93.88 169 ASN A CA 1
ATOM 1286 C C . ASN A 1 169 ? 22.387 13.815 -8.914 1.00 93.88 169 ASN A C 1
ATOM 1288 O O . ASN A 1 169 ? 21.874 14.817 -9.420 1.00 93.88 169 ASN A O 1
ATOM 1292 N N . VAL A 1 170 ? 22.465 12.637 -9.529 1.00 95.75 170 VAL A N 1
ATOM 1293 C CA . VAL A 1 170 ? 21.853 12.321 -10.821 1.00 95.75 170 VAL A CA 1
ATOM 1294 C C . VAL A 1 170 ? 20.929 11.119 -10.634 1.00 95.75 170 VAL A C 1
ATOM 1296 O O . VAL A 1 170 ? 21.377 10.025 -10.274 1.00 95.75 170 VAL A O 1
ATOM 1299 N N . GLY A 1 171 ? 19.631 11.300 -10.898 1.00 94.31 171 GLY A N 1
ATOM 1300 C CA . GLY A 1 171 ? 18.633 10.240 -10.749 1.00 94.31 171 GLY A CA 1
ATOM 1301 C C . GLY A 1 171 ? 19.000 8.972 -11.522 1.00 94.31 171 GLY A C 1
ATOM 1302 O O . GLY A 1 171 ? 19.279 9.009 -12.718 1.00 94.31 171 GLY A O 1
ATOM 1303 N N . GLY A 1 172 ? 19.019 7.840 -10.814 1.00 93.56 172 GLY A N 1
ATOM 1304 C CA . GLY A 1 172 ? 19.404 6.533 -11.357 1.00 93.56 172 GLY A CA 1
ATOM 1305 C C . GLY A 1 172 ? 20.911 6.256 -11.388 1.00 93.56 172 GLY A C 1
ATOM 1306 O O . GLY A 1 172 ? 21.292 5.115 -11.628 1.00 93.56 172 GLY A O 1
ATOM 1307 N N . ARG A 1 173 ? 21.766 7.253 -11.119 1.00 93.56 173 ARG A N 1
ATOM 1308 C CA . ARG A 1 173 ? 23.230 7.085 -11.027 1.00 93.56 173 ARG A CA 1
ATOM 1309 C C . ARG A 1 173 ? 23.804 7.371 -9.640 1.00 93.56 173 ARG A C 1
ATOM 1311 O O . ARG A 1 173 ? 24.878 6.876 -9.328 1.00 93.56 173 ARG A O 1
ATOM 1318 N N . GLY A 1 174 ? 23.085 8.116 -8.802 1.00 93.06 174 GLY A N 1
ATOM 1319 C CA . GLY A 1 174 ? 23.531 8.458 -7.453 1.00 93.06 174 GLY A CA 1
ATOM 1320 C C . GLY A 1 174 ? 24.356 9.743 -7.424 1.00 93.06 174 GLY A C 1
ATOM 1321 O O . GLY A 1 174 ? 24.095 10.668 -8.193 1.00 93.06 174 GLY A O 1
ATOM 1322 N N . ILE A 1 175 ? 25.300 9.822 -6.487 1.00 93.31 175 ILE A N 1
ATOM 1323 C CA . ILE A 1 175 ? 26.165 10.991 -6.296 1.00 93.31 175 ILE A CA 1
ATOM 1324 C C . ILE A 1 175 ? 27.404 10.823 -7.175 1.00 93.31 175 ILE A C 1
ATOM 1326 O O . ILE A 1 175 ? 28.085 9.807 -7.073 1.00 93.31 175 ILE A O 1
ATOM 1330 N N . ILE A 1 176 ? 27.693 11.815 -8.014 1.00 95.75 176 ILE A N 1
ATOM 1331 C CA . ILE A 1 176 ? 28.865 11.835 -8.896 1.00 95.75 176 ILE A CA 1
ATOM 1332 C C . ILE A 1 176 ? 29.652 13.136 -8.723 1.00 95.75 176 ILE A C 1
ATOM 1334 O O . ILE A 1 176 ? 29.081 14.170 -8.349 1.00 95.75 176 ILE A O 1
ATOM 1338 N N . ALA A 1 177 ? 30.957 13.088 -8.988 1.00 95.38 177 ALA A N 1
ATOM 1339 C CA . ALA A 1 177 ? 31.813 14.266 -8.941 1.00 95.38 177 ALA A CA 1
ATOM 1340 C C . ALA A 1 177 ? 31.545 15.197 -10.139 1.00 95.38 177 ALA A C 1
ATOM 1342 O O . ALA A 1 177 ? 31.012 14.790 -11.173 1.00 95.38 177 ALA A O 1
ATOM 1343 N N . ALA A 1 178 ? 31.925 16.469 -10.011 1.00 96.00 178 ALA A N 1
ATOM 1344 C CA . ALA A 1 178 ? 31.744 17.479 -11.054 1.00 96.00 178 ALA A CA 1
ATOM 1345 C C . ALA A 1 178 ? 32.420 17.102 -12.386 1.00 96.00 178 ALA A C 1
ATOM 1347 O O . ALA A 1 178 ? 31.834 17.326 -13.444 1.00 96.00 178 ALA A O 1
ATOM 1348 N N . ASN A 1 179 ? 33.612 16.498 -12.341 1.00 96.56 179 ASN A N 1
ATOM 1349 C CA . ASN A 1 179 ? 34.327 16.061 -13.545 1.00 96.56 179 ASN A CA 1
ATOM 1350 C C . ASN A 1 179 ? 33.574 14.927 -14.257 1.00 96.56 179 ASN A C 1
ATOM 1352 O O . ASN A 1 179 ? 33.331 15.017 -15.458 1.00 96.56 179 ASN A O 1
ATOM 1356 N N . ASP A 1 180 ? 33.093 13.931 -13.508 1.00 96.88 180 ASP A N 1
ATOM 1357 C CA . ASP A 1 180 ? 32.304 12.821 -14.060 1.00 96.88 180 ASP A CA 1
ATOM 1358 C C . ASP A 1 180 ? 30.972 13.305 -14.648 1.00 96.88 180 ASP A C 1
ATOM 1360 O O . ASP A 1 180 ? 30.490 12.782 -15.652 1.00 96.88 180 ASP A O 1
ATOM 1364 N N . LEU A 1 181 ? 30.361 14.327 -14.037 1.00 97.44 181 LEU A N 1
ATOM 1365 C CA . LEU A 1 181 ? 29.160 14.973 -14.565 1.00 97.44 181 LEU A CA 1
ATOM 1366 C C . LEU A 1 181 ? 29.440 15.648 -15.920 1.00 97.44 181 LEU A C 1
ATOM 1368 O O . LEU A 1 181 ? 28.623 15.534 -16.836 1.00 97.44 181 LEU A O 1
ATOM 1372 N N . ILE A 1 182 ? 30.581 16.329 -16.057 1.00 97.75 182 ILE A N 1
ATOM 1373 C CA . ILE A 1 182 ? 31.020 16.964 -17.309 1.00 97.75 182 ILE A CA 1
ATOM 1374 C C . ILE A 1 182 ? 31.274 15.907 -18.388 1.00 97.75 182 ILE A C 1
ATOM 1376 O O . ILE A 1 182 ? 30.783 16.046 -19.511 1.00 97.75 182 ILE A O 1
ATOM 1380 N N . GLU A 1 183 ? 31.981 14.826 -18.061 1.00 97.75 183 GLU A N 1
ATOM 1381 C CA . GLU A 1 183 ? 32.214 13.716 -18.991 1.00 97.75 183 GLU A CA 1
ATOM 1382 C C . GLU A 1 183 ? 30.907 13.036 -19.405 1.00 97.75 183 GLU A C 1
ATOM 1384 O O . GLU A 1 183 ? 30.689 12.761 -20.587 1.00 97.75 183 GLU A O 1
ATOM 1389 N N . LEU A 1 184 ? 29.984 12.847 -18.459 1.00 97.62 184 LEU A N 1
ATOM 1390 C CA . LEU A 1 184 ? 28.657 12.310 -18.735 1.00 97.62 184 LEU A CA 1
ATOM 1391 C C . LEU A 1 184 ? 27.856 13.217 -19.678 1.00 97.62 184 LEU A C 1
ATOM 1393 O O . LEU A 1 184 ? 27.151 12.718 -20.560 1.00 97.62 184 LEU A O 1
ATOM 1397 N N . ALA A 1 185 ? 27.956 14.535 -19.512 1.00 97.88 185 ALA A N 1
ATOM 1398 C CA . ALA A 1 185 ? 27.336 15.492 -20.418 1.00 97.88 185 ALA A CA 1
ATOM 1399 C C . ALA A 1 185 ? 27.971 15.424 -21.816 1.00 97.88 185 ALA A C 1
ATOM 1401 O O . ALA A 1 185 ? 27.240 15.340 -22.808 1.00 97.88 185 ALA A O 1
ATOM 1402 N N . ARG A 1 186 ? 29.307 15.363 -21.913 1.00 97.81 186 ARG A N 1
ATOM 1403 C CA . ARG A 1 186 ? 30.033 15.205 -23.189 1.00 97.81 186 ARG A CA 1
ATOM 1404 C C . ARG A 1 186 ? 29.645 13.920 -23.917 1.00 97.81 186 ARG A C 1
ATOM 1406 O O . ARG A 1 186 ? 29.339 13.963 -25.104 1.00 97.81 186 ARG A O 1
ATOM 1413 N N . ALA A 1 187 ? 29.528 12.805 -23.197 1.00 97.38 187 ALA A N 1
ATOM 1414 C CA . ALA A 1 187 ? 29.062 11.530 -23.748 1.00 97.38 187 ALA A CA 1
ATOM 1415 C C . ALA A 1 187 ? 27.620 11.588 -24.296 1.00 97.38 187 ALA A C 1
ATOM 1417 O O . ALA A 1 187 ? 27.220 10.737 -25.091 1.00 97.38 187 ALA A O 1
ATOM 1418 N N . LYS A 1 188 ? 26.825 12.583 -23.881 1.00 97.00 188 LYS A N 1
ATOM 1419 C CA . LYS A 1 188 ? 25.474 12.855 -24.394 1.00 97.00 188 LYS A CA 1
ATOM 14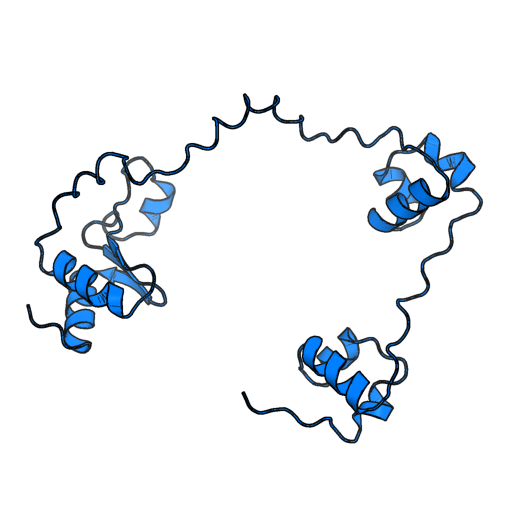20 C C . LYS A 1 188 ? 25.429 13.924 -25.490 1.00 97.00 188 LYS A C 1
ATOM 1422 O O . LYS A 1 188 ? 24.340 14.211 -25.976 1.00 97.00 188 LYS A O 1
ATOM 1427 N N . GLY A 1 189 ? 26.577 14.457 -25.910 1.00 97.50 189 GLY A N 1
ATOM 1428 C CA . GLY A 1 189 ? 26.680 15.460 -26.971 1.00 97.50 189 GLY A CA 1
ATOM 1429 C C . GLY A 1 189 ? 26.705 16.905 -26.474 1.00 97.50 189 GLY A C 1
ATOM 1430 O O . GLY A 1 189 ? 26.401 17.815 -27.241 1.00 97.50 189 GLY A O 1
ATOM 1431 N N . TRP A 1 190 ? 27.035 17.140 -25.202 1.00 97.12 190 TRP A N 1
ATOM 1432 C CA . TRP A 1 190 ? 27.302 18.490 -24.710 1.00 97.12 190 TRP A CA 1
ATOM 1433 C C . TRP A 1 190 ? 28.699 18.961 -25.142 1.00 97.12 190 TRP A C 1
ATOM 1435 O O . TRP A 1 190 ? 29.689 18.277 -24.883 1.00 97.12 190 TRP A O 1
ATOM 1445 N N . ALA A 1 191 ? 28.772 20.136 -25.766 1.00 92.50 191 ALA A N 1
ATOM 1446 C CA . ALA A 1 191 ? 30.010 20.863 -26.030 1.00 92.50 191 ALA A CA 1
ATOM 1447 C C . ALA A 1 191 ? 30.025 22.113 -25.138 1.00 92.50 191 ALA A C 1
ATOM 1449 O O . ALA A 1 191 ? 29.018 22.824 -25.083 1.00 92.50 191 ALA A O 1
ATOM 1450 N N . ALA A 1 192 ? 31.123 22.295 -24.401 1.00 80.81 192 ALA A N 1
ATOM 1451 C CA . ALA A 1 192 ? 31.345 23.441 -23.520 1.00 80.81 192 ALA A CA 1
ATOM 1452 C C . ALA A 1 192 ? 31.696 24.695 -24.327 1.00 80.81 192 ALA A C 1
ATOM 1454 O O . ALA A 1 192 ? 32.368 24.534 -25.374 1.00 80.81 192 ALA A O 1
#

Secondary structure (DSSP, 8-state):
---PPPPTTHHHHHTT--HHHHHHHHT--HHHHHHHHHHTT-PPPPSS-PPPPPTTHHHHGGGS-HHHHHHHHT--HHHHHHHHHHHT---TT---SS------SS--------S-S----------SHHHHHHHHHTTTSS-EEE----TT-HHHHTTSGGGGTTEEEETTTEEEEHHHHHHHHHHTT---

Mean predicted aligned error: 14.5 Å

Solvent-accessible surface area (backbone atoms only — not comparable to full-atom values): 12034 Å² total; per-residue (Å²): 132,84,81,81,75,73,61,91,62,46,63,71,67,51,60,96,38,53,64,66,60,51,17,62,72,71,74,43,57,58,72,57,48,56,48,41,28,63,76,63,70,48,77,75,66,72,74,75,76,74,81,75,81,62,89,60,46,77,79,50,44,58,82,35,37,68,69,55,50,26,63,74,69,73,47,58,68,72,57,53,55,48,49,30,61,77,70,67,49,71,56,76,50,78,66,66,80,62,72,75,68,69,79,66,71,71,74,71,73,80,68,74,78,64,93,68,65,78,70,75,72,73,67,74,74,56,82,47,69,46,42,50,26,42,62,59,43,48,79,80,33,61,69,53,46,74,38,76,56,56,89,89,45,56,85,64,36,79,82,33,71,79,49,18,62,65,25,30,37,37,52,97,74,46,78,41,47,38,67,59,45,36,51,53,24,40,79,73,71,52,80,134

pLDDT: mean 84.84, std 16.34, range [42.94, 97.88]

Organism: NCBI:txid2606412

Sequence (192 aa):
MHAMTTPADFAEVAVGKTNAEIAEHYGCGITIITRFRKEAGVVANPPSRARTLPDDFAAVAPGMTYAEMEQRWDVGSKLITRWCREVGVVSSGHRSTKPKAAPRCAPPPRRSVHRGGPAPTMATADTSDAGMAASYLRRFYPNVYRMSVHPADELRARNVPDGGRNHFNVGGRGIIAANDLIELARAKGWAA

Foldseek 3Di:
DDDDDQDPCLQVVQPPDALVVSCVVVVHDSVSNVVSCVVSVNDGDDPDPLDDQDPCCLVPQQVDDLVVVCVVVVHDSVSNVVNCVVNVRDHPHPPVVPPPPPPPPPPPPPPPPPVPDPPPPPPPQPPDLLSVLLVLCVVPFPAKDQDQQDPVNVVVQVPDPPSRVQWIQTHPPGIDGSVVSNVVSVVVPDDD

Nearest PDB structures (foldseek):
  7tz1-assembly1_A  TM=3.790E-01  e=1.162E+00  Mycobacterium phage TipsytheTRex
  6zj2-assembly2_D  TM=4.000E-01  e=1.162E+00  Salmonella enterica subsp. enterica serovar Typhimurium str. LT2
  2k9m-assembly1_A  TM=3.104E-01  e=8.149E-01  Aquifex aeolicus

=== Feature glossary ===
The record interleaves many kinds of information about one protein. Here is each kind framed as the question it answers.

Q: What known structures does this most resemble?
A: Structural nearest neighbors (via Foldseek easy-search vs the PDB). Reported per hit: target PDB id, E-value, and alignment TM-score. A TM-score above ~0.5 is the conventional threshold for 'same fold'.

Q: Where is each backbone atom in 3D?
A: The mmCIF table is the protein's shape written out atom by atom. For each backbone N, Cα, C, and carbonyl O, it records an (x, y, z) coordinate triple in Å plus the residue type, chain letter, and residue number.

Q: What are the backbone torsion angles?
A: The φ/ψ torsion pair specifies the backbone conformation at each residue. φ rotates about the N–Cα bond, ψ about the Cα–C bond. Steric clashes forbid most of the (φ, ψ) plane — the allowed regions (α-helix basin, β-sheet basin, left-handed helix) are the Ramachandran-allowed regions.

Q: Which residues are buried vs exposed?
A: Solvent-accessible surface area (SASA) is the area in Å² traced out by the centre of a 1.4 Å probe sphere (a water molecule) rolled over the protein's van der Waals surface (Shrake–Rupley / Lee–Richards construction). Buried residues have near-zero SASA; fully exposed residues can exceed 200 Å². The total SASA scales roughly with the number of surface residues.

Q: How confident is the AlphaFold model at each residue?
A: pLDDT is the predicted lDDT-Cα score: AlphaFold's confidence that the local environment of each residue (all inter-atomic distances within 15 Å) is correctly placed. It is a per-residue number between 0 and 100, with higher meaning more reliable.

Q: What does the local fold look like, residue by residue?
A: 3Di is Foldseek's structural alphabet. Each residue is assigned one of twenty discrete states based on how its Cα sits relative to its spatial (not sequential) neighbors. Aligning 3Di strings finds structural homologs roughly as well as full 3D superposition, but orders of magnitude faster.

Q: How big and how compact is the whole molecule?
A: Radius of gyration (Rg) is the root-mean-square distance of Cα atoms from their centroid — a single number for overall size and compactness. A globular domain of N residues has Rg ≈ 2.2·N^0.38 Å; an extended or disordered chain has a much larger Rg. The Cα contact count is the number of residue pairs whose Cα atoms are within 8 Å and are more than four positions apart in sequence — a standard proxy for tertiary packing density. The bounding box is the smallest axis-aligned box enclosing all Cα atoms.

Q: Which residues are in helices, strands, or loops?
A: DSSP 8-state secondary structure assigns each residue one of H (α-helix), G (3₁₀-helix), I (π-helix), E (extended β-strand), B (isolated β-bridge), T (hydrogen-bonded turn), S (bend), or '-' (coil). The assignment is computed from backbone hydrogen-bond geometry via the Kabsch–Sander algorithm.

Q: How mobile is each atom in the crystal?
A: Crystallographic B-factors measure how much each atom's electron density is smeared out, in Å². They rise in mobile loops and surface residues and fall in the buried interior. In AlphaFold models this column is repurposed to hold pLDDT instead.

Q: What if only a Cα trace is available?
A: P-SEA three-state annotation labels each residue as helix, strand, or coil based purely on the geometry of the Cα trace. It serves as a fallback when the full backbone (and thus DSSP) is unavailable.

Q: What family and function is it annotated with?
A: Database cross-references. InterPro integrates a dozen domain/family signature databases into unified entries with residue-range hits. GO terms attach function/process/location labels with evidence codes. CATH codes position the fold in a four-level structural taxonomy. Organism is the NCBI-taxonomy species name.

Q: Are the domains correctly placed relative to each other?
A: Predicted Aligned Error (PAE) is an AlphaFold confidence matrix: entry (i, j) is the expected error in the position of residue j, in ångströms, when the prediction is superimposed on the true structure at residue i. Low PAE within a block of residues means that block is internally rigid and well-predicted; high PAE between 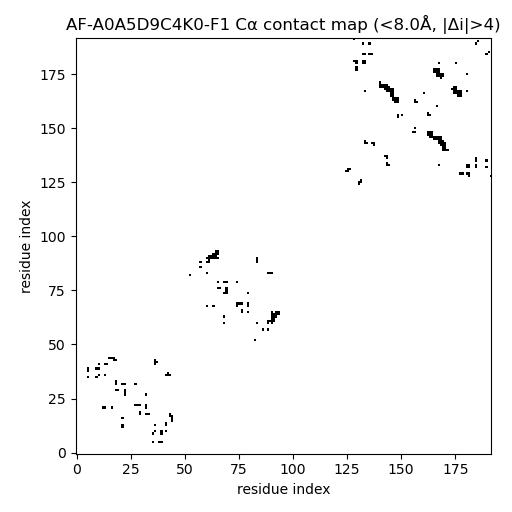two blocks means their relative placement is uncertain even if each block individually is confident.

Q: What do the diagnostic plots show?
A: Three diagnostic plots accompany the record. The Cα contact map visualizes the tertiary structure as a 2D adjacency matrix (8 Å cutoff, sequence-local contacts suppressed). The Ramachandran plot shows the distribution of backbone (φ, ψ) torsions, with points in the α and β basins reflecting secondary structure content. The PAE plot shows AlphaFold's inter-residue confidence as a color matrix.

Q: What is the amino-acid chain?
A: Primary structure: the covalent order of the twenty standard amino acids along the backbone. Two proteins with the same sequence will (almost always) fold to the same structure; two with 30% identity often share a fold but not the details.

Q: What do the rendered images show?
A: The six renders are orthographic views along the three Cartesian axes in both directions. Representation (cartoon, sticks, or surface) and color scheme (sequence-rainbow or by-chain) vary across proteins so the training set covers all the common visualization conventions.